Protein AF-A0A7S0EPK4-F1 (afdb_monomer_lite)

pLDDT: mean 72.43, std 20.81, range [26.89, 94.62]

Foldseek 3Di:
DDPDDQPDLLLPPDPRDDPVRVVVLVQVLCCPPQVADPVVRDGDPDNVVSCVPPNDPDVCPVVVVDDPDDDDPDPDQQFDDPVDDPVLVVVLVVQLVVVLVVLCVVLVVVLVVLLVVVLVVQWDDPDQQWTAGPVVRDIGRDSVVSSVCCVVPVVVVSCVSSVVSVSVSSVVSSSSNSSSPGDGPDDPDD

Structure (mmCIF, N/CA/C/O backbone):
data_AF-A0A7S0EPK4-F1
#
_entry.id   AF-A0A7S0EPK4-F1
#
loop_
_atom_site.group_PDB
_atom_site.id
_atom_site.type_symbol
_atom_site.label_atom_id
_atom_site.label_alt_id
_atom_site.label_comp_id
_atom_site.label_asym_id
_atom_site.label_entity_id
_atom_site.label_seq_id
_atom_site.pdbx_PDB_ins_code
_atom_site.Cartn_x
_atom_site.Cartn_y
_atom_site.Cartn_z
_atom_site.occupancy
_atom_site.B_iso_or_equiv
_atom_site.auth_seq_id
_atom_site.auth_comp_id
_atom_site.auth_asym_id
_atom_site.auth_atom_id
_atom_site.pdbx_PDB_model_num
ATOM 1 N N . GLU A 1 1 ? 1.375 -2.444 -43.873 1.00 31.66 1 GLU A N 1
ATOM 2 C CA . GLU A 1 1 ? 1.174 -2.152 -42.437 1.00 31.66 1 GLU A CA 1
ATOM 3 C C . GLU A 1 1 ? 2.039 -3.111 -41.627 1.00 31.66 1 GLU A C 1
ATOM 5 O O . GLU A 1 1 ? 2.006 -4.301 -41.907 1.00 31.66 1 GLU A O 1
ATOM 10 N N . MET A 1 2 ? 2.888 -2.613 -40.722 1.00 26.89 2 MET A N 1
ATOM 11 C CA . MET A 1 2 ? 3.866 -3.428 -39.978 1.00 26.89 2 MET A CA 1
ATOM 12 C C . MET A 1 2 ? 3.375 -3.664 -38.537 1.00 26.89 2 MET A C 1
ATOM 14 O O . MET A 1 2 ? 3.144 -2.680 -37.826 1.00 26.89 2 MET A O 1
ATOM 18 N N . PRO A 1 3 ? 3.227 -4.919 -38.072 1.00 36.97 3 PRO A N 1
ATOM 19 C CA . PRO A 1 3 ? 2.891 -5.216 -36.686 1.00 36.97 3 PRO A CA 1
ATOM 20 C C . PRO A 1 3 ? 4.166 -5.212 -35.825 1.00 36.97 3 PRO A C 1
ATOM 22 O O . PRO A 1 3 ? 5.197 -5.739 -36.234 1.00 36.97 3 PRO A O 1
ATOM 25 N N . GLY A 1 4 ? 4.103 -4.645 -34.615 1.00 40.12 4 GLY A N 1
ATOM 26 C CA . GLY A 1 4 ? 5.131 -4.886 -33.589 1.00 40.12 4 GLY A CA 1
ATOM 27 C C . GLY A 1 4 ? 5.978 -3.698 -33.126 1.00 40.12 4 GLY A C 1
ATOM 28 O O . GLY A 1 4 ? 7.086 -3.903 -32.639 1.00 40.12 4 GLY A O 1
ATOM 29 N N . THR A 1 5 ? 5.482 -2.461 -33.199 1.00 38.09 5 THR A N 1
ATOM 30 C CA . THR A 1 5 ? 6.022 -1.398 -32.333 1.00 38.09 5 THR A CA 1
ATOM 31 C C . THR A 1 5 ? 5.476 -1.600 -30.918 1.00 38.09 5 THR A C 1
ATOM 33 O O . THR A 1 5 ? 4.267 -1.508 -30.703 1.00 38.09 5 THR A O 1
ATOM 36 N N . CYS A 1 6 ? 6.341 -1.893 -29.940 1.00 38.38 6 CYS A N 1
ATOM 37 C CA . CYS A 1 6 ? 5.944 -1.886 -28.531 1.00 38.38 6 CYS A CA 1
ATOM 38 C C . CYS A 1 6 ? 5.640 -0.430 -28.136 1.00 38.38 6 CYS A C 1
ATOM 40 O O . CYS A 1 6 ? 6.531 0.366 -27.851 1.00 38.38 6 CYS A O 1
ATOM 42 N N . LYS A 1 7 ? 4.358 -0.052 -28.224 1.00 35.31 7 LYS A N 1
ATOM 43 C CA . LYS A 1 7 ? 3.829 1.303 -27.965 1.00 35.31 7 LYS A CA 1
ATOM 44 C C . LYS A 1 7 ? 3.710 1.637 -26.470 1.00 35.31 7 LYS A C 1
ATOM 46 O O . LYS A 1 7 ? 3.127 2.665 -26.114 1.00 35.31 7 LYS A O 1
ATOM 51 N N . ALA A 1 8 ? 4.193 0.771 -25.584 1.00 35.81 8 ALA A N 1
ATOM 52 C CA . ALA A 1 8 ? 3.999 0.918 -24.153 1.00 35.81 8 ALA A CA 1
ATOM 53 C C . ALA A 1 8 ? 5.148 1.721 -23.528 1.00 35.81 8 ALA A C 1
ATOM 55 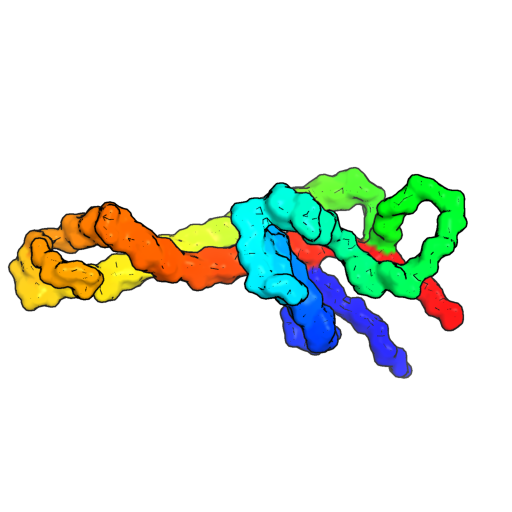O O . ALA A 1 8 ? 6.151 1.172 -23.086 1.00 35.81 8 ALA A O 1
ATOM 56 N N . ALA A 1 9 ? 4.966 3.039 -23.422 1.00 41.75 9 ALA A N 1
ATOM 57 C CA . ALA A 1 9 ? 5.497 3.737 -22.255 1.00 41.75 9 ALA A CA 1
ATOM 58 C C . ALA A 1 9 ? 4.872 3.080 -21.011 1.00 41.75 9 ALA A C 1
ATOM 60 O O . ALA A 1 9 ? 3.673 2.786 -21.027 1.00 41.75 9 ALA A O 1
ATOM 61 N N . LEU A 1 10 ? 5.655 2.854 -19.953 1.00 43.25 10 LEU A N 1
ATOM 62 C CA . LEU A 1 10 ? 5.278 2.118 -18.731 1.00 43.25 10 LEU A CA 1
ATOM 63 C C . LEU A 1 10 ? 3.988 2.613 -18.028 1.00 43.25 10 LEU A C 1
ATOM 65 O O . LEU A 1 10 ? 3.476 1.935 -17.147 1.00 43.25 10 LEU A O 1
ATOM 69 N N . GLY A 1 11 ? 3.407 3.742 -18.449 1.00 42.09 11 GLY A N 1
ATOM 70 C CA . GLY A 1 11 ? 2.074 4.208 -18.044 1.00 42.09 11 GLY A CA 1
ATOM 71 C C . GLY A 1 11 ? 0.877 3.606 -18.808 1.00 42.09 11 GLY A C 1
ATOM 72 O O . GLY A 1 11 ? -0.260 3.885 -18.448 1.00 42.09 11 GLY A O 1
ATOM 73 N N . LYS A 1 12 ? 1.082 2.792 -19.858 1.00 44.81 12 LYS A N 1
ATOM 74 C CA . LYS A 1 12 ? 0.014 2.131 -20.651 1.00 44.81 12 LYS A CA 1
ATOM 75 C C . LYS A 1 12 ? -0.036 0.612 -20.437 1.00 44.81 12 LYS A C 1
ATOM 77 O O . LYS A 1 12 ? -0.369 -0.147 -21.351 1.00 44.81 12 LYS A O 1
ATOM 82 N N . VAL A 1 13 ? 0.313 0.151 -19.239 1.00 49.88 13 VAL A N 1
ATOM 83 C CA . VAL A 1 13 ? 0.261 -1.270 -18.874 1.00 49.88 13 VAL A CA 1
ATOM 84 C C . VAL A 1 13 ? -1.204 -1.658 -18.677 1.00 49.88 13 VAL A C 1
ATOM 86 O O . VAL A 1 13 ? -1.780 -1.466 -17.614 1.00 49.88 13 VAL A O 1
ATOM 89 N N . GLY A 1 14 ? -1.846 -2.162 -19.726 1.00 52.59 14 GLY A N 1
ATOM 90 C CA . GLY A 1 14 ? -3.229 -2.634 -19.618 1.00 52.59 14 GLY A CA 1
ATOM 91 C C . GLY A 1 14 ? -3.723 -3.404 -20.835 1.00 52.59 14 GLY A C 1
ATOM 92 O O . GLY A 1 14 ? -4.327 -4.463 -20.682 1.00 52.59 14 GLY A O 1
ATOM 93 N N . ALA A 1 15 ? -3.391 -2.945 -22.047 1.00 51.06 15 ALA A N 1
ATOM 94 C CA . ALA A 1 15 ? -3.907 -3.555 -23.281 1.00 51.06 15 ALA A CA 1
ATOM 95 C C . ALA A 1 15 ? -2.829 -3.979 -24.297 1.00 51.06 15 ALA A C 1
ATOM 97 O O . ALA A 1 15 ? -3.051 -4.938 -25.025 1.00 51.06 15 ALA A O 1
ATOM 98 N N . GLY A 1 16 ? -1.664 -3.318 -24.332 1.00 53.22 16 GLY A N 1
ATOM 99 C CA . GLY A 1 16 ? -0.613 -3.587 -25.330 1.00 53.22 16 GLY A CA 1
ATOM 100 C C . GLY A 1 16 ? 0.524 -4.511 -24.884 1.00 53.22 16 GLY A C 1
ATOM 101 O O . GLY A 1 16 ? 1.362 -4.848 -25.710 1.00 53.22 16 GLY A O 1
ATOM 102 N N . CYS A 1 17 ? 0.577 -4.887 -23.603 1.00 55.53 17 CYS A N 1
ATOM 103 C CA . CYS A 1 17 ? 1.682 -5.668 -23.040 1.00 55.53 17 CYS A CA 1
ATOM 104 C C . CYS A 1 17 ? 1.374 -7.169 -23.053 1.00 55.53 17 CYS A C 1
ATOM 106 O O . CYS A 1 17 ? 0.275 -7.569 -22.632 1.00 55.53 17 CYS A O 1
ATOM 108 N N . GLY A 1 18 ? 2.351 -7.973 -23.475 1.00 68.75 18 GLY A N 1
ATOM 109 C CA . GLY A 1 18 ? 2.305 -9.435 -23.451 1.00 68.75 18 GLY A CA 1
ATOM 110 C C . GLY A 1 18 ? 2.190 -9.997 -22.028 1.00 68.75 18 GLY A C 1
ATOM 111 O O . GLY A 1 18 ? 2.397 -9.293 -21.039 1.00 68.75 18 GLY A O 1
ATOM 112 N N . HIS A 1 19 ? 1.831 -11.275 -21.898 1.00 69.38 19 HIS A N 1
ATOM 113 C CA . HIS A 1 19 ? 1.667 -11.919 -20.588 1.00 69.38 19 HIS A CA 1
ATOM 114 C C . HIS A 1 19 ? 2.992 -12.001 -19.805 1.00 69.38 19 HIS A C 1
ATOM 116 O O . HIS A 1 19 ? 2.988 -11.803 -18.591 1.00 69.38 19 HIS A O 1
ATOM 122 N N . GLU A 1 20 ? 4.120 -12.196 -20.493 1.00 62.94 20 GLU A N 1
ATOM 123 C CA . GLU A 1 20 ? 5.462 -12.221 -19.891 1.00 62.94 20 GLU A CA 1
ATOM 124 C C . GLU A 1 20 ? 5.875 -10.857 -19.324 1.00 62.94 20 GLU A C 1
ATOM 126 O O . GLU A 1 20 ? 6.324 -10.770 -18.185 1.00 62.94 20 GLU A O 1
ATOM 131 N N . GLU A 1 21 ? 5.642 -9.772 -20.067 1.00 61.69 21 GLU A N 1
ATOM 132 C CA . GLU A 1 21 ? 5.953 -8.403 -19.629 1.00 61.69 21 GLU A CA 1
ATOM 133 C C . GLU A 1 21 ? 5.142 -8.019 -18.382 1.00 61.69 21 GLU A C 1
ATOM 135 O O . GLU A 1 21 ? 5.651 -7.396 -17.449 1.00 61.69 21 GLU A O 1
ATOM 140 N N . ARG A 1 22 ? 3.871 -8.439 -18.325 1.00 65.44 22 ARG A N 1
ATOM 141 C CA . ARG A 1 22 ? 3.019 -8.245 -17.141 1.00 65.44 22 ARG A CA 1
ATOM 142 C C . ARG A 1 22 ? 3.556 -9.016 -15.938 1.00 65.44 22 ARG A C 1
ATOM 144 O O . ARG A 1 22 ? 3.577 -8.472 -14.836 1.00 65.44 22 ARG A O 1
ATOM 151 N N . LEU A 1 23 ? 3.998 -10.258 -16.141 1.00 74.81 23 LEU A N 1
ATOM 152 C CA . LEU A 1 23 ? 4.596 -11.066 -15.082 1.00 74.81 23 LEU A CA 1
ATOM 153 C C . LEU A 1 23 ? 5.897 -10.434 -14.571 1.00 74.81 23 LEU A C 1
ATOM 155 O O . LEU A 1 23 ? 6.056 -10.283 -13.364 1.00 74.81 23 LEU A O 1
ATOM 159 N N . GLN A 1 24 ? 6.787 -9.997 -15.462 1.00 67.31 24 GLN A N 1
ATOM 160 C CA . GLN A 1 24 ? 8.031 -9.315 -15.091 1.00 67.31 24 GLN A CA 1
ATOM 161 C C . GLN A 1 24 ? 7.762 -8.053 -14.264 1.00 67.31 24 GLN A C 1
ATOM 163 O O . GLN A 1 24 ? 8.411 -7.841 -13.242 1.00 67.31 24 GLN A O 1
ATOM 168 N N . LEU A 1 25 ? 6.774 -7.239 -14.650 1.00 70.50 25 LEU A N 1
ATOM 169 C CA . LEU A 1 25 ? 6.382 -6.052 -13.884 1.00 70.50 25 LEU A CA 1
ATOM 170 C C . LEU A 1 25 ? 5.893 -6.403 -12.477 1.00 70.50 25 LEU A C 1
ATOM 172 O O . LEU A 1 25 ? 6.278 -5.738 -11.515 1.00 70.50 25 LEU A O 1
ATOM 176 N N . LEU A 1 26 ? 5.090 -7.461 -12.342 1.00 75.19 26 LEU A N 1
ATOM 177 C CA . LEU A 1 26 ? 4.630 -7.945 -11.041 1.00 75.19 26 LEU A CA 1
ATOM 178 C C . LEU A 1 26 ? 5.793 -8.459 -10.185 1.00 75.19 26 LEU A C 1
ATOM 180 O O . LEU A 1 26 ? 5.887 -8.107 -9.011 1.00 75.19 26 LEU A O 1
ATOM 184 N N . VAL A 1 27 ? 6.709 -9.235 -10.768 1.00 78.12 27 VAL A N 1
ATOM 185 C CA . VAL A 1 27 ? 7.905 -9.738 -10.075 1.00 78.12 27 VAL A CA 1
ATOM 186 C C . VAL A 1 27 ? 8.804 -8.581 -9.632 1.00 78.12 27 VAL A C 1
ATOM 188 O O . VAL A 1 27 ? 9.259 -8.551 -8.488 1.00 78.12 27 VAL A O 1
ATOM 191 N N . HIS A 1 28 ? 9.008 -7.576 -10.485 1.00 74.50 28 HIS A N 1
ATOM 192 C CA . HIS A 1 28 ? 9.770 -6.379 -10.134 1.00 74.50 28 HIS A CA 1
ATOM 193 C C . HIS A 1 28 ? 9.102 -5.551 -9.036 1.00 74.50 28 HIS A C 1
ATOM 195 O O . HIS A 1 28 ? 9.799 -5.059 -8.145 1.00 74.50 28 HIS A O 1
ATOM 201 N N . TYR A 1 29 ? 7.776 -5.411 -9.070 1.00 78.62 29 TYR A N 1
ATOM 202 C CA . TYR A 1 29 ? 7.015 -4.744 -8.017 1.00 78.62 29 TYR A CA 1
ATOM 203 C C . TYR A 1 29 ? 7.181 -5.466 -6.674 1.00 78.62 29 TYR A C 1
ATOM 205 O O . TYR A 1 29 ? 7.566 -4.840 -5.685 1.00 78.62 29 TYR A O 1
ATOM 213 N N . LEU A 1 30 ? 6.984 -6.788 -6.652 1.00 82.06 30 LEU A N 1
ATOM 214 C CA . LEU A 1 30 ? 7.164 -7.622 -5.460 1.00 82.06 30 LEU A CA 1
ATOM 215 C C . LEU A 1 30 ? 8.584 -7.500 -4.889 1.00 82.06 30 LEU A C 1
ATOM 217 O O . LEU A 1 30 ? 8.761 -7.303 -3.687 1.00 82.06 30 LEU A O 1
ATOM 221 N N . ARG A 1 31 ? 9.600 -7.515 -5.752 1.00 81.44 31 ARG A N 1
ATOM 222 C CA . ARG A 1 31 ? 10.998 -7.388 -5.338 1.00 81.44 31 ARG A CA 1
ATOM 223 C C . ARG A 1 31 ? 11.356 -5.991 -4.819 1.00 81.44 31 ARG A C 1
ATOM 225 O O . ARG A 1 31 ? 12.082 -5.873 -3.836 1.00 81.44 31 ARG A O 1
ATOM 232 N N . ARG A 1 32 ? 10.886 -4.912 -5.458 1.00 75.94 32 ARG A N 1
ATOM 233 C CA . ARG A 1 32 ? 11.235 -3.533 -5.050 1.00 75.94 32 ARG A CA 1
ATOM 234 C C . ARG A 1 32 ? 10.442 -3.035 -3.849 1.00 75.94 32 ARG A C 1
ATOM 236 O O . ARG A 1 32 ? 11.003 -2.320 -3.029 1.00 75.94 32 ARG A O 1
ATOM 243 N N . VAL A 1 33 ? 9.157 -3.368 -3.773 1.00 80.38 33 VAL A N 1
ATOM 244 C CA . VAL A 1 33 ? 8.253 -2.830 -2.746 1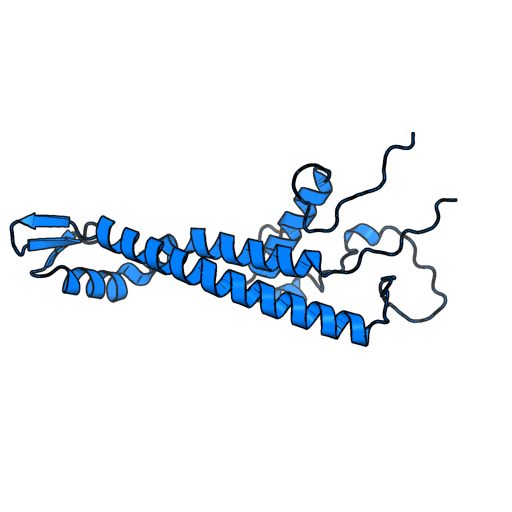.00 80.38 33 VAL A CA 1
ATOM 245 C C . VAL A 1 33 ? 8.190 -3.743 -1.529 1.00 80.38 33 VAL A C 1
ATOM 247 O O . VAL A 1 33 ? 8.206 -3.253 -0.405 1.00 80.38 33 VAL A O 1
ATOM 250 N N . TYR A 1 34 ? 8.152 -5.060 -1.740 1.00 82.31 34 TYR A N 1
ATOM 251 C CA . TYR A 1 34 ? 7.973 -6.034 -0.660 1.00 82.31 34 TYR A CA 1
ATOM 252 C C . TYR A 1 34 ? 9.248 -6.786 -0.283 1.00 82.31 34 TYR A C 1
ATOM 254 O O . TYR A 1 34 ? 9.207 -7.598 0.631 1.00 82.31 34 TYR A O 1
ATOM 262 N N . CYS A 1 35 ? 10.372 -6.532 -0.956 1.00 84.50 35 CYS A N 1
ATOM 263 C CA . CYS A 1 35 ? 11.595 -7.321 -0.794 1.00 84.50 35 CYS A CA 1
ATOM 264 C C . CYS A 1 35 ? 11.353 -8.836 -0.985 1.00 84.50 35 CYS A C 1
ATOM 266 O O . CYS A 1 35 ? 11.910 -9.671 -0.275 1.00 84.50 35 CYS A O 1
ATOM 268 N N . PHE A 1 36 ? 10.454 -9.198 -1.905 1.00 83.00 36 PHE A N 1
ATOM 269 C CA . PHE A 1 36 ? 10.083 -10.586 -2.166 1.00 83.00 36 PHE A CA 1
ATOM 270 C C . PHE A 1 36 ? 10.896 -11.170 -3.323 1.00 83.00 36 PHE A C 1
ATOM 272 O O . PHE A 1 36 ? 10.934 -10.605 -4.420 1.00 83.00 36 PHE A O 1
ATOM 279 N N . ASP A 1 37 ? 11.495 -12.334 -3.097 1.00 81.62 37 ASP A N 1
ATOM 280 C CA . ASP A 1 37 ? 12.209 -13.094 -4.111 1.00 81.62 37 ASP A CA 1
ATOM 281 C C . ASP A 1 37 ? 11.294 -14.152 -4.739 1.00 81.62 37 ASP A C 1
ATOM 283 O O . ASP A 1 37 ? 11.004 -15.194 -4.150 1.00 81.62 37 ASP A O 1
ATOM 287 N N . TYR A 1 38 ? 10.816 -13.862 -5.951 1.00 80.12 38 TYR A N 1
ATOM 288 C CA . TYR A 1 38 ? 9.831 -14.692 -6.644 1.00 80.12 38 TYR A CA 1
ATOM 289 C C . TYR A 1 38 ? 10.307 -16.127 -6.941 1.00 80.12 38 TYR A C 1
ATOM 291 O O . TYR A 1 38 ? 9.533 -17.045 -6.675 1.00 80.12 38 TYR A O 1
ATOM 299 N N . PRO A 1 39 ? 11.547 -16.369 -7.421 1.00 76.56 39 PRO A N 1
ATOM 300 C CA . PRO A 1 39 ? 12.025 -17.726 -7.685 1.00 76.56 39 PRO A CA 1
ATOM 301 C C . PRO A 1 39 ? 12.140 -18.591 -6.426 1.00 76.56 39 PRO A C 1
ATOM 303 O O . PRO A 1 39 ? 11.803 -19.771 -6.472 1.00 76.56 39 PRO A O 1
ATOM 306 N N . SER A 1 40 ? 12.601 -18.029 -5.303 1.00 77.44 40 SER A N 1
ATOM 307 C CA . SER A 1 40 ? 12.720 -18.786 -4.047 1.00 77.44 40 SER A CA 1
ATOM 308 C C . SER A 1 40 ? 11.439 -18.803 -3.209 1.00 77.44 40 SER A C 1
ATOM 310 O O . SER A 1 40 ? 11.338 -19.592 -2.269 1.00 77.44 40 SER A O 1
ATOM 312 N N . GLY A 1 41 ? 10.465 -17.942 -3.525 1.00 83.12 41 GLY A N 1
ATOM 313 C CA . GLY A 1 41 ? 9.215 -17.799 -2.782 1.00 83.12 41 GLY A CA 1
ATOM 314 C C . GLY A 1 41 ? 9.389 -17.183 -1.390 1.00 83.12 41 GLY A C 1
ATOM 315 O O . GLY A 1 41 ? 8.559 -17.421 -0.511 1.00 83.12 41 GLY A O 1
ATOM 316 N N . ARG A 1 42 ? 10.473 -16.431 -1.153 1.00 82.06 42 ARG A N 1
ATOM 317 C CA . ARG A 1 42 ? 10.830 -15.897 0.172 1.00 82.06 42 ARG A CA 1
ATOM 318 C C . ARG A 1 42 ? 10.621 -14.391 0.258 1.00 82.06 42 ARG A C 1
ATOM 320 O O . ARG A 1 42 ? 10.994 -13.645 -0.641 1.00 82.06 42 ARG A O 1
ATOM 327 N N . LEU A 1 43 ? 10.074 -13.940 1.385 1.00 86.88 43 LEU A N 1
ATOM 328 C CA . LEU A 1 43 ? 10.057 -12.528 1.758 1.00 86.88 43 LEU A CA 1
ATOM 329 C C . LEU A 1 43 ? 11.331 -12.222 2.548 1.00 86.88 43 LEU A C 1
ATOM 331 O O . LEU A 1 43 ? 11.561 -12.829 3.593 1.00 86.88 43 LEU A O 1
ATOM 335 N N . LEU A 1 44 ? 12.148 -11.303 2.048 1.00 85.44 44 LEU A N 1
ATOM 336 C CA . LEU A 1 44 ? 13.376 -10.884 2.709 1.00 85.44 44 LEU A CA 1
ATOM 337 C C . LEU A 1 44 ? 13.085 -9.659 3.584 1.00 85.44 44 LEU A C 1
ATOM 339 O O . LEU A 1 44 ? 12.264 -8.815 3.218 1.00 85.44 44 LEU A O 1
ATOM 343 N N . PRO A 1 45 ? 13.720 -9.543 4.759 1.00 83.75 45 PRO A N 1
ATOM 344 C CA . PRO A 1 45 ? 13.341 -8.538 5.749 1.00 83.75 45 PRO A CA 1
ATOM 345 C C . PRO A 1 45 ? 13.793 -7.124 5.372 1.00 83.75 45 PRO A C 1
ATOM 347 O O . PRO A 1 45 ? 13.248 -6.150 5.888 1.00 83.75 45 PRO A O 1
ATOM 350 N N . SER A 1 46 ? 14.783 -6.982 4.487 1.00 81.75 46 SER A N 1
ATOM 351 C CA . SER A 1 46 ? 15.253 -5.677 4.028 1.00 81.75 46 SER A CA 1
ATOM 352 C C . SER A 1 46 ? 15.777 -5.715 2.596 1.00 81.75 46 SER A C 1
ATOM 354 O O . SER A 1 46 ? 16.189 -6.757 2.082 1.00 81.75 46 SER A O 1
ATOM 356 N N . GLN A 1 47 ? 15.830 -4.537 1.972 1.00 77.56 47 GLN A N 1
ATOM 357 C CA . GLN A 1 47 ? 16.413 -4.378 0.642 1.00 77.56 47 GLN A CA 1
ATOM 358 C C . GLN A 1 47 ? 17.920 -4.686 0.631 1.00 77.56 47 GLN A C 1
ATOM 360 O O . GLN A 1 47 ? 18.424 -5.186 -0.371 1.00 77.56 47 GLN A O 1
ATOM 365 N N . GLY A 1 48 ? 18.626 -4.435 1.740 1.00 76.06 48 GLY A N 1
ATOM 366 C CA . GLY A 1 48 ? 20.047 -4.763 1.886 1.00 76.06 48 GLY A CA 1
ATOM 367 C C . GLY A 1 48 ? 20.301 -6.270 1.910 1.00 76.06 48 GLY A C 1
ATOM 368 O O . GLY A 1 48 ? 21.177 -6.755 1.201 1.00 76.06 48 GLY A O 1
ATOM 369 N N . GLU A 1 49 ? 19.486 -7.028 2.649 1.00 78.31 49 GLU A N 1
ATOM 370 C CA . GLU A 1 49 ? 19.567 -8.494 2.646 1.00 78.31 49 GLU A CA 1
ATOM 371 C C . GLU A 1 49 ? 19.183 -9.065 1.281 1.00 78.31 49 GLU A C 1
ATOM 373 O O . GLU A 1 49 ? 19.870 -9.931 0.755 1.00 78.31 49 GLU A O 1
ATOM 378 N N . GLN A 1 50 ? 18.161 -8.503 0.635 1.00 79.19 50 GLN A N 1
ATOM 379 C CA . GLN A 1 50 ? 17.812 -8.868 -0.735 1.00 79.19 50 GLN A CA 1
ATOM 380 C C . GLN A 1 50 ? 18.941 -8.626 -1.738 1.00 79.19 50 GLN A C 1
ATOM 382 O O . GLN A 1 50 ? 19.143 -9.438 -2.644 1.00 79.19 50 GLN A O 1
ATOM 387 N N . LEU A 1 51 ? 19.658 -7.514 -1.601 1.00 75.19 51 LEU A N 1
ATOM 388 C CA . LEU A 1 51 ? 20.817 -7.216 -2.429 1.00 75.19 51 LEU A CA 1
ATOM 389 C C . LEU A 1 51 ? 21.949 -8.218 -2.173 1.00 75.19 51 LEU A C 1
ATOM 391 O O . LEU A 1 51 ? 22.567 -8.698 -3.116 1.00 75.19 51 LEU A O 1
ATOM 395 N N . PHE A 1 52 ? 22.183 -8.570 -0.911 1.00 75.56 52 PHE A N 1
ATOM 396 C CA . PHE A 1 52 ? 23.220 -9.519 -0.522 1.00 75.56 52 PHE A CA 1
ATOM 397 C C . PHE A 1 52 ? 22.913 -10.955 -0.980 1.00 75.56 52 PHE A C 1
ATOM 399 O O . PHE A 1 52 ? 23.789 -11.636 -1.503 1.00 75.56 52 PHE A O 1
ATOM 406 N N . THR A 1 53 ? 21.670 -11.416 -0.818 1.00 75.50 53 THR A N 1
ATOM 407 C CA . THR A 1 53 ? 21.255 -12.788 -1.153 1.00 75.50 53 THR A CA 1
ATOM 408 C C . THR A 1 53 ? 21.029 -12.986 -2.648 1.00 75.50 53 THR A C 1
ATOM 410 O O . THR A 1 53 ? 21.383 -14.029 -3.191 1.00 75.50 53 THR A O 1
ATOM 413 N N . CYS A 1 54 ? 20.414 -12.009 -3.316 1.00 69.25 54 CYS A N 1
ATOM 414 C CA . CYS A 1 54 ? 19.935 -12.161 -4.691 1.00 69.25 54 CYS A CA 1
ATOM 415 C C . CYS A 1 54 ? 20.652 -11.240 -5.697 1.00 69.25 54 CYS A C 1
ATOM 417 O O . CYS A 1 54 ? 20.317 -11.278 -6.878 1.00 69.25 54 CYS A O 1
ATOM 419 N N . GLY A 1 55 ? 21.582 -10.385 -5.257 1.00 68.38 55 GLY A N 1
ATOM 420 C CA . GLY A 1 55 ? 22.267 -9.408 -6.109 1.00 68.38 55 GLY A CA 1
ATOM 421 C C . GLY A 1 55 ? 21.405 -8.203 -6.503 1.00 68.38 55 GLY A C 1
ATOM 422 O O . GLY A 1 55 ? 20.217 -8.100 -6.164 1.00 68.38 55 GLY A O 1
ATOM 423 N N . GLU A 1 56 ? 22.000 -7.247 -7.224 1.00 57.41 56 GLU A N 1
ATOM 424 C CA . GLU A 1 56 ? 21.234 -6.132 -7.786 1.00 57.41 56 GLU A CA 1
ATOM 425 C C . GLU A 1 56 ? 20.192 -6.647 -8.780 1.00 57.41 56 GLU A C 1
ATOM 427 O O . GLU A 1 56 ? 20.417 -7.611 -9.514 1.00 57.41 56 GLU A O 1
ATOM 432 N N . VAL A 1 57 ? 19.042 -5.965 -8.840 1.00 55.62 57 VAL A N 1
ATOM 433 C CA . VAL A 1 57 ? 18.133 -6.114 -9.979 1.00 55.62 57 VAL A CA 1
ATOM 434 C C . VAL A 1 57 ? 18.835 -5.527 -11.185 1.00 55.62 57 VAL A C 1
ATOM 436 O O . VAL A 1 57 ? 18.681 -4.350 -11.502 1.00 55.62 57 VAL A O 1
ATOM 439 N N . GLN A 1 58 ? 19.581 -6.362 -11.880 1.00 46.31 58 GLN A N 1
ATOM 440 C CA . GLN A 1 58 ? 19.885 -6.095 -13.260 1.00 46.31 58 GLN A CA 1
ATOM 441 C C . GLN A 1 58 ? 18.544 -6.085 -14.017 1.00 46.31 58 GLN A C 1
ATOM 443 O O . GLN A 1 58 ? 17.825 -7.089 -13.970 1.00 46.31 58 GLN A O 1
ATOM 448 N N . PRO A 1 59 ? 18.192 -5.015 -14.765 1.00 40.50 59 PRO A N 1
ATOM 449 C CA . PRO A 1 59 ? 17.103 -5.038 -15.761 1.00 40.50 59 PRO A CA 1
ATOM 450 C C . PRO A 1 59 ? 17.292 -6.137 -16.836 1.00 40.50 59 PRO A C 1
ATOM 452 O O . PRO A 1 59 ? 16.503 -6.273 -17.762 1.00 40.50 59 PRO A O 1
ATOM 455 N N . SER A 1 60 ? 18.376 -6.897 -16.696 1.00 38.19 60 SER A N 1
ATOM 456 C CA . SER A 1 60 ? 19.019 -7.849 -17.571 1.00 38.19 60 SER A CA 1
ATOM 457 C C . SER A 1 60 ? 19.250 -9.225 -16.930 1.00 38.19 60 SER A C 1
ATOM 459 O O . SER A 1 60 ? 19.996 -10.011 -17.499 1.00 38.19 60 SER A O 1
ATOM 461 N N . ALA A 1 61 ? 18.606 -9.612 -15.821 1.00 35.50 61 ALA A N 1
ATOM 462 C CA . ALA A 1 61 ? 18.718 -11.009 -15.352 1.00 35.50 61 ALA A CA 1
ATOM 463 C C . ALA A 1 61 ? 18.062 -12.046 -16.309 1.00 35.50 61 ALA A C 1
ATOM 465 O O . ALA A 1 61 ? 18.167 -13.247 -16.084 1.00 35.50 61 ALA A O 1
ATOM 466 N N . GLN A 1 62 ? 17.438 -11.586 -17.406 1.00 36.59 62 GLN A N 1
ATOM 467 C CA . GLN A 1 62 ? 17.119 -12.377 -18.610 1.00 36.59 62 GLN A CA 1
ATOM 468 C C . GLN A 1 62 ? 17.976 -12.021 -19.850 1.00 36.59 62 GLN A C 1
ATOM 470 O O . GLN A 1 62 ? 17.849 -12.656 -20.890 1.00 36.59 62 GLN A O 1
ATOM 475 N N . LEU A 1 63 ? 18.871 -11.034 -19.765 1.00 36.97 63 LEU A N 1
ATOM 476 C CA . LEU A 1 63 ? 19.844 -10.670 -20.810 1.00 36.97 63 LEU A CA 1
ATOM 477 C C . LEU A 1 63 ? 21.221 -11.320 -20.594 1.00 36.97 63 LEU A C 1
ATOM 479 O O . LEU A 1 63 ? 22.101 -11.149 -21.432 1.00 36.97 63 LEU A O 1
ATOM 483 N N . SER A 1 64 ? 21.398 -12.142 -19.556 1.00 32.41 64 SER A N 1
ATOM 484 C CA . SER A 1 64 ? 22.557 -13.037 -19.401 1.00 32.41 64 SER A CA 1
ATOM 485 C C . SER A 1 64 ? 22.660 -14.125 -20.489 1.00 32.41 64 SER A C 1
ATOM 487 O O . SER A 1 64 ? 23.558 -14.958 -20.432 1.00 32.41 64 SER A O 1
ATOM 489 N N . PHE A 1 65 ? 21.800 -14.089 -21.514 1.00 29.77 65 PHE A N 1
ATOM 490 C CA . PHE A 1 65 ? 21.931 -14.877 -22.743 1.00 29.77 65 PHE A CA 1
ATOM 491 C C . PHE A 1 65 ? 22.443 -14.091 -23.963 1.00 29.77 65 PHE A C 1
ATOM 493 O O . PHE A 1 65 ? 22.605 -14.697 -25.018 1.00 29.77 65 PHE A O 1
ATOM 500 N N . PHE A 1 66 ? 22.727 -12.785 -23.867 1.00 29.89 66 PHE A N 1
ATOM 501 C CA . PHE A 1 66 ? 23.256 -12.019 -25.003 1.00 29.89 66 PHE A CA 1
ATOM 502 C C . PHE A 1 66 ? 24.599 -11.354 -24.702 1.00 29.89 66 PHE A C 1
ATOM 504 O O . PHE A 1 66 ? 24.691 -10.180 -24.360 1.00 29.89 66 PHE A O 1
ATOM 511 N N . ASP A 1 67 ? 25.612 -12.186 -24.914 1.00 31.84 67 ASP A N 1
ATOM 512 C CA . ASP A 1 67 ? 26.890 -11.894 -25.557 1.00 31.84 67 ASP A CA 1
ATOM 513 C C . ASP A 1 67 ? 27.746 -10.774 -24.951 1.00 31.84 67 ASP A C 1
ATOM 515 O O . ASP A 1 67 ? 27.639 -9.583 -25.257 1.00 31.84 67 ASP A O 1
ATOM 519 N N . SER A 1 68 ? 28.681 -11.237 -24.128 1.00 34.00 68 SER A N 1
ATOM 520 C CA . SER A 1 68 ? 29.941 -10.592 -23.800 1.00 34.00 68 SER A CA 1
ATOM 521 C C . SER A 1 68 ? 30.731 -10.273 -25.072 1.00 34.00 68 SER A C 1
ATOM 523 O O . SER A 1 68 ? 31.583 -11.057 -25.483 1.00 34.00 68 SER A O 1
ATOM 525 N N . ARG A 1 69 ? 30.513 -9.101 -25.677 1.00 35.12 69 ARG A N 1
ATOM 526 C CA . ARG A 1 69 ? 31.539 -8.468 -26.517 1.00 35.12 69 ARG A CA 1
ATOM 527 C C . ARG A 1 69 ? 31.722 -7.002 -26.157 1.00 35.12 69 ARG A C 1
ATOM 529 O O . ARG A 1 69 ? 30.939 -6.121 -26.500 1.00 35.12 69 ARG A O 1
ATOM 536 N N . GLU A 1 70 ? 32.790 -6.843 -25.391 1.00 46.91 70 GLU A N 1
ATOM 537 C CA . GLU A 1 70 ? 33.501 -5.653 -24.968 1.00 46.91 70 GLU A CA 1
ATOM 538 C C . GLU A 1 70 ? 33.855 -4.740 -26.151 1.00 46.91 70 GLU A C 1
ATOM 540 O O . GLU A 1 70 ? 34.263 -5.217 -27.209 1.00 46.91 70 GLU A O 1
ATOM 545 N N . ALA A 1 71 ? 33.768 -3.425 -25.938 1.00 33.34 71 ALA A N 1
ATOM 546 C CA . ALA A 1 71 ? 34.607 -2.473 -26.669 1.00 33.34 71 ALA A CA 1
ATOM 547 C C . ALA A 1 71 ? 34.929 -1.216 -25.842 1.00 33.34 71 ALA A C 1
ATOM 549 O O . ALA A 1 71 ? 36.082 -0.818 -25.827 1.00 33.34 71 ALA A O 1
ATOM 550 N N . ASP A 1 72 ? 33.992 -0.648 -25.066 1.00 32.56 72 ASP A N 1
ATOM 551 C CA . ASP A 1 72 ? 34.195 0.731 -24.565 1.00 32.56 72 ASP A CA 1
ATOM 552 C C . ASP A 1 72 ? 34.035 0.949 -23.051 1.00 32.56 72 ASP A C 1
ATOM 554 O O . ASP A 1 72 ? 33.722 2.057 -22.620 1.00 32.56 72 ASP A O 1
ATOM 558 N N . GLY A 1 73 ? 34.239 -0.073 -22.210 1.00 31.80 73 GLY A N 1
ATOM 559 C CA . GLY A 1 73 ? 34.453 0.107 -20.757 1.00 31.80 73 GLY A CA 1
ATOM 560 C C . GLY A 1 73 ? 33.341 0.808 -19.950 1.00 31.80 73 GLY A C 1
ATOM 561 O O . GLY A 1 73 ? 33.485 1.002 -18.747 1.00 31.80 73 GLY A O 1
ATOM 562 N N . CYS A 1 74 ? 32.218 1.166 -20.569 1.00 31.44 74 CYS A N 1
ATOM 563 C CA . CYS A 1 74 ? 31.078 1.801 -19.931 1.00 31.44 74 CYS A CA 1
ATOM 564 C C . CYS A 1 74 ? 29.913 0.814 -19.903 1.00 31.44 74 CYS A C 1
ATOM 566 O O . CYS A 1 74 ? 29.199 0.648 -20.889 1.00 31.44 74 CYS A O 1
ATOM 568 N N . PHE A 1 75 ? 29.663 0.220 -18.735 1.00 34.78 75 PHE A N 1
ATOM 569 C CA . PHE A 1 75 ? 28.439 -0.523 -18.392 1.00 34.78 75 PHE A CA 1
ATOM 570 C C . PHE A 1 75 ? 27.192 0.393 -18.316 1.00 34.78 75 PHE A C 1
ATOM 572 O O . PHE A 1 75 ? 26.268 0.170 -17.535 1.00 34.78 75 PHE A O 1
ATOM 579 N N . ALA A 1 76 ? 27.157 1.471 -19.100 1.00 36.38 76 ALA A N 1
ATOM 580 C CA . ALA A 1 76 ? 26.021 2.368 -19.153 1.00 36.38 76 ALA A CA 1
ATOM 581 C C . ALA A 1 76 ? 24.942 1.723 -20.026 1.00 36.38 76 ALA A C 1
ATOM 583 O O . ALA A 1 76 ? 25.115 1.553 -21.234 1.00 36.38 76 ALA A O 1
ATOM 584 N N . LEU A 1 77 ? 23.816 1.358 -19.406 1.00 39.06 77 LEU A N 1
ATOM 585 C CA . LEU A 1 77 ? 22.602 0.967 -20.120 1.00 39.06 77 LEU A CA 1
ATOM 586 C C . LEU A 1 77 ? 22.339 1.973 -21.260 1.00 39.06 77 LEU A C 1
ATOM 588 O O . LEU A 1 77 ? 22.389 3.184 -21.017 1.00 39.06 77 LEU A O 1
ATOM 592 N N . PRO A 1 78 ? 22.068 1.514 -22.497 1.00 47.38 78 PRO A N 1
ATOM 593 C CA . PRO A 1 78 ? 21.953 2.382 -23.657 1.00 47.38 78 PRO A CA 1
ATOM 594 C C . PRO A 1 78 ? 20.581 3.059 -23.633 1.00 47.38 78 PRO A C 1
ATOM 596 O O . PRO A 1 78 ? 19.674 2.700 -24.379 1.00 47.38 78 PRO A O 1
ATOM 599 N N . PHE A 1 79 ? 20.407 4.026 -22.742 1.00 47.88 79 PHE A N 1
ATOM 600 C CA . PHE A 1 79 ? 19.251 4.905 -22.720 1.00 47.88 79 PHE A CA 1
ATOM 601 C C . PHE A 1 79 ? 19.508 6.103 -23.636 1.00 47.88 79 PHE A C 1
ATOM 603 O O . PHE A 1 79 ? 20.642 6.565 -23.810 1.00 47.88 79 PHE A O 1
ATOM 610 N N . HIS A 1 80 ? 18.456 6.579 -24.296 1.00 52.81 80 HIS A N 1
ATOM 611 C CA . HIS A 1 80 ? 18.495 7.841 -25.022 1.00 52.81 80 HIS A CA 1
ATOM 612 C C . HIS A 1 80 ? 17.897 8.927 -24.128 1.00 52.81 80 HIS A C 1
ATOM 614 O O . HIS A 1 80 ? 16.733 8.838 -23.742 1.00 52.81 80 HIS A O 1
ATOM 620 N N . PHE A 1 81 ? 18.707 9.930 -23.793 1.00 57.69 81 PHE A N 1
ATOM 621 C CA . PHE A 1 81 ? 18.291 11.092 -23.016 1.00 57.69 81 PHE A CA 1
ATOM 622 C C . PHE A 1 81 ? 18.134 12.281 -23.974 1.00 57.69 81 PHE A C 1
ATOM 624 O O . PHE A 1 81 ? 19.155 12.752 -24.477 1.00 57.69 81 PHE A O 1
ATOM 631 N N . PRO A 1 82 ? 16.905 12.764 -24.241 1.00 59.34 82 PRO A N 1
ATOM 632 C CA . PRO A 1 82 ? 16.655 13.811 -25.239 1.00 59.34 82 PRO A CA 1
ATOM 633 C C . PRO A 1 82 ? 17.447 15.104 -24.992 1.00 59.34 82 PRO A C 1
ATOM 635 O O . PRO A 1 82 ? 17.905 15.727 -25.942 1.00 59.34 82 PRO A O 1
ATOM 638 N N . SER A 1 83 ? 17.639 15.460 -23.719 1.00 63.75 83 SER A N 1
ATOM 639 C CA . SER A 1 83 ? 18.298 16.698 -23.266 1.00 63.75 83 SER A CA 1
ATOM 640 C C . SER A 1 83 ? 19.622 16.430 -22.530 1.00 63.75 83 SER A C 1
ATOM 642 O O . SER A 1 83 ? 20.134 17.270 -21.805 1.00 63.75 83 SER A O 1
ATOM 644 N N . GLY A 1 84 ? 20.180 15.220 -22.654 1.00 62.44 84 GLY A N 1
ATOM 645 C CA . GLY A 1 84 ? 21.307 14.777 -21.826 1.00 62.44 84 GLY A CA 1
ATOM 646 C C . GLY A 1 84 ? 20.888 14.263 -20.433 1.00 62.44 84 GLY A C 1
ATOM 647 O O . GLY A 1 84 ? 19.758 14.470 -19.984 1.00 62.44 84 GLY A O 1
ATOM 648 N N . PRO A 1 85 ? 21.771 13.513 -19.749 1.00 62.59 85 PRO A N 1
ATOM 649 C CA . PRO A 1 85 ? 21.412 12.722 -18.568 1.00 62.59 85 PRO A CA 1
ATOM 650 C C . PRO A 1 85 ? 21.078 13.568 -17.332 1.00 62.59 85 PRO A C 1
ATOM 652 O O . PRO A 1 85 ? 20.180 13.212 -16.574 1.00 62.59 85 PRO A O 1
ATOM 655 N N . THR A 1 86 ? 21.775 14.686 -17.126 1.00 63.81 86 THR A N 1
ATOM 656 C CA . THR A 1 86 ? 21.606 15.564 -15.957 1.00 63.81 86 THR A CA 1
ATOM 657 C C . THR A 1 86 ? 20.298 16.347 -16.011 1.00 63.81 86 THR A C 1
ATOM 659 O O . THR A 1 86 ? 19.548 16.355 -15.036 1.00 63.81 86 THR A O 1
ATOM 662 N N . GLU A 1 87 ? 19.988 16.954 -17.156 1.00 66.81 87 GLU A N 1
ATOM 663 C CA . GLU A 1 87 ? 18.743 17.702 -17.364 1.00 66.81 87 GLU A CA 1
ATOM 664 C C . GLU A 1 87 ? 17.528 16.774 -17.327 1.00 66.81 87 GLU A C 1
ATOM 666 O O . GLU A 1 87 ? 16.549 17.058 -16.635 1.00 66.81 87 GLU A O 1
ATOM 671 N N . PHE A 1 88 ? 17.617 15.607 -17.977 1.00 67.69 88 PHE A N 1
ATOM 672 C CA . PHE A 1 88 ? 16.563 14.598 -17.909 1.00 67.69 88 PHE A CA 1
ATOM 673 C C . PHE A 1 88 ? 16.322 14.118 -16.473 1.00 67.69 88 PHE A C 1
ATOM 675 O O . PHE A 1 88 ? 15.170 14.004 -16.057 1.00 67.69 88 PHE A O 1
ATOM 682 N N . ALA A 1 89 ? 17.382 13.862 -15.698 1.00 66.56 89 ALA A N 1
ATOM 683 C CA . ALA A 1 89 ? 17.252 13.451 -14.303 1.00 66.56 89 ALA A CA 1
ATOM 684 C C . ALA A 1 89 ? 16.583 14.538 -13.447 1.00 66.56 89 ALA A C 1
ATOM 686 O O . ALA A 1 89 ? 15.687 14.225 -12.663 1.00 66.56 89 ALA A O 1
ATOM 687 N N . ALA A 1 90 ? 16.962 15.808 -13.625 1.00 66.44 90 ALA A N 1
ATOM 688 C CA . ALA A 1 90 ? 16.354 16.929 -12.913 1.00 66.44 90 ALA A CA 1
ATOM 689 C C . ALA A 1 90 ? 14.865 17.097 -13.268 1.00 66.44 90 ALA A C 1
ATOM 691 O O . ALA A 1 90 ? 14.018 17.213 -12.379 1.00 66.44 90 ALA A O 1
ATOM 692 N N . GLU A 1 91 ? 14.515 17.042 -14.555 1.00 73.50 91 GLU A N 1
ATOM 693 C CA . GLU A 1 91 ? 13.121 17.114 -14.996 1.00 73.50 91 GLU A CA 1
ATOM 694 C C . GLU A 1 91 ? 12.284 15.926 -14.516 1.00 73.50 91 GLU A C 1
ATOM 696 O O . GLU A 1 91 ? 11.156 16.110 -14.051 1.00 73.50 91 GLU A O 1
ATOM 701 N N . ALA A 1 92 ? 12.816 14.708 -14.639 1.00 73.94 92 ALA A N 1
ATOM 702 C CA . ALA A 1 92 ? 12.154 13.491 -14.189 1.00 73.94 92 ALA A CA 1
ATOM 703 C C . ALA A 1 92 ? 11.928 13.531 -12.676 1.00 73.94 92 ALA A C 1
ATOM 705 O O . ALA A 1 92 ? 10.835 13.209 -12.216 1.00 73.94 92 ALA A O 1
ATOM 706 N N . PHE A 1 93 ? 12.909 14.006 -11.905 1.00 72.50 93 PHE A N 1
ATOM 707 C CA . PHE A 1 93 ? 12.783 14.178 -10.462 1.00 72.50 93 PHE A CA 1
ATOM 708 C C . PHE A 1 93 ? 11.682 15.181 -10.089 1.00 72.50 93 PHE A C 1
ATOM 710 O O . PHE A 1 93 ? 10.845 14.888 -9.231 1.00 72.50 93 PHE A O 1
ATOM 717 N N . LEU A 1 94 ? 11.619 16.341 -10.754 1.00 78.81 94 LEU A N 1
ATOM 718 C CA . LEU A 1 94 ? 10.568 17.336 -10.510 1.00 78.81 94 LEU A CA 1
ATOM 719 C C . LEU A 1 94 ? 9.175 16.807 -10.881 1.00 78.81 94 LEU A C 1
ATOM 721 O O . LEU A 1 94 ? 8.220 17.005 -10.125 1.00 78.81 94 LEU A O 1
ATOM 725 N N . LYS A 1 95 ? 9.053 16.110 -12.019 1.00 79.44 95 LYS A N 1
ATOM 726 C CA . LYS A 1 95 ? 7.809 15.450 -12.454 1.00 79.44 95 LYS A CA 1
ATOM 727 C C . LYS A 1 95 ? 7.377 14.381 -11.446 1.00 79.44 95 LYS A C 1
ATOM 729 O O . LYS A 1 95 ? 6.226 14.392 -11.015 1.00 79.44 95 LYS A O 1
ATOM 734 N N . LEU A 1 96 ? 8.303 13.525 -11.008 1.00 81.25 96 LEU A N 1
ATOM 735 C CA . LEU A 1 96 ? 8.042 12.489 -10.008 1.00 81.25 96 LEU A CA 1
ATOM 736 C C . LEU A 1 96 ? 7.560 13.091 -8.692 1.00 81.25 96 LEU A C 1
ATOM 738 O O . LEU A 1 96 ? 6.545 12.667 -8.158 1.00 81.25 96 LEU A O 1
ATOM 742 N N . THR A 1 97 ? 8.268 14.097 -8.182 1.00 76.69 97 THR A N 1
ATOM 743 C CA . THR A 1 97 ? 7.962 14.720 -6.888 1.00 76.69 97 THR A CA 1
ATOM 744 C C . THR A 1 97 ? 6.562 15.330 -6.883 1.00 76.69 97 THR A C 1
ATOM 746 O O . THR A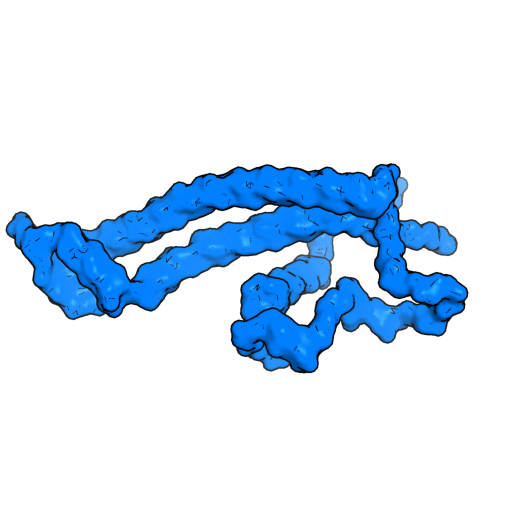 1 97 ? 5.815 15.163 -5.917 1.00 76.69 97 THR A O 1
ATOM 749 N N . ARG A 1 98 ? 6.164 15.988 -7.981 1.00 88.00 98 ARG A N 1
ATOM 750 C CA . ARG A 1 98 ? 4.798 16.505 -8.152 1.00 88.00 98 ARG A CA 1
ATOM 751 C C . ARG A 1 98 ? 3.760 15.385 -8.159 1.00 88.00 98 ARG A C 1
ATOM 753 O O . ARG A 1 98 ? 2.764 15.490 -7.446 1.00 88.00 98 ARG A O 1
ATOM 760 N N . GLU A 1 99 ? 3.996 14.310 -8.911 1.00 87.88 99 GLU A N 1
ATOM 761 C CA . GLU A 1 99 ? 3.064 13.177 -8.966 1.00 87.88 99 GLU A CA 1
ATOM 762 C C . GLU A 1 99 ? 2.944 12.448 -7.626 1.00 87.88 99 GLU A C 1
ATOM 764 O O . GLU A 1 99 ? 1.832 12.161 -7.185 1.00 87.88 99 GLU A O 1
ATOM 769 N N . LEU A 1 100 ? 4.058 12.208 -6.932 1.00 84.62 100 LEU A N 1
ATOM 770 C CA . LEU A 1 100 ? 4.050 11.603 -5.601 1.00 84.62 100 LEU A CA 1
ATOM 771 C C . LEU A 1 100 ? 3.287 12.472 -4.602 1.00 84.62 100 LEU A C 1
ATOM 773 O O . LEU A 1 100 ? 2.468 11.936 -3.863 1.00 84.62 100 LEU A O 1
ATOM 777 N N . SER A 1 101 ? 3.472 13.796 -4.647 1.00 89.44 101 SER A N 1
ATOM 778 C CA . SER A 1 101 ? 2.746 14.736 -3.781 1.00 89.44 101 SER A CA 1
ATOM 779 C C . SER A 1 101 ? 1.237 14.716 -4.055 1.00 89.44 101 SER A C 1
ATOM 781 O O . SER A 1 101 ? 0.425 14.706 -3.129 1.00 89.44 101 SER A O 1
ATOM 783 N N . ARG A 1 102 ? 0.838 14.662 -5.334 1.00 92.44 102 ARG A N 1
ATOM 784 C CA . ARG A 1 102 ? -0.570 14.538 -5.746 1.00 92.44 102 ARG A CA 1
ATOM 785 C C . ARG A 1 102 ? -1.183 13.225 -5.257 1.00 92.44 102 ARG A C 1
ATOM 787 O O . ARG A 1 102 ? -2.299 13.215 -4.734 1.00 92.44 102 ARG A O 1
ATOM 794 N N . LEU A 1 103 ? -0.462 12.119 -5.425 1.00 90.25 103 LEU A N 1
ATOM 795 C CA . LEU A 1 103 ? -0.894 10.803 -4.965 1.00 90.25 103 LEU A CA 1
ATOM 796 C C . LEU A 1 103 ? -0.929 10.729 -3.429 1.00 90.25 103 LEU A C 1
ATOM 798 O O . LEU A 1 103 ? -1.864 10.151 -2.886 1.00 90.25 103 LEU A O 1
ATOM 802 N N . ASP A 1 104 ? 0.015 11.350 -2.718 1.00 91.50 104 ASP A N 1
ATOM 803 C CA . ASP A 1 104 ? -0.004 11.466 -1.254 1.00 91.50 104 ASP A CA 1
ATOM 804 C C . ASP A 1 104 ? -1.270 12.156 -0.756 1.00 91.50 104 ASP A C 1
ATOM 806 O O . ASP A 1 104 ? -1.950 11.625 0.122 1.00 91.50 104 ASP A O 1
ATOM 810 N N . ALA A 1 105 ? -1.625 13.295 -1.355 1.00 92.12 105 ALA A N 1
ATOM 811 C CA . ALA A 1 105 ? -2.842 14.020 -1.009 1.00 92.12 105 ALA A CA 1
ATOM 812 C C . ALA A 1 105 ? -4.098 13.169 -1.265 1.00 92.12 105 ALA A C 1
ATOM 814 O O . ALA A 1 105 ? -4.959 13.049 -0.394 1.00 92.12 105 ALA A O 1
ATOM 815 N N . SER A 1 106 ? -4.175 12.517 -2.431 1.00 92.19 106 SER A N 1
ATOM 816 C CA . SER A 1 106 ? -5.318 11.674 -2.795 1.00 92.19 106 SER A CA 1
ATOM 817 C C . SER A 1 106 ? -5.451 10.428 -1.918 1.00 92.19 106 SER A C 1
ATOM 819 O O . SER A 1 106 ? -6.561 10.055 -1.556 1.00 92.19 106 SER A O 1
ATOM 821 N N . PHE A 1 107 ? -4.351 9.746 -1.595 1.00 91.56 107 PHE A N 1
ATOM 822 C CA . PHE A 1 107 ? -4.401 8.550 -0.754 1.00 91.56 107 PHE A CA 1
ATOM 823 C C . PHE A 1 107 ? -4.475 8.884 0.737 1.00 91.56 107 PHE A C 1
ATOM 825 O O . PHE A 1 107 ? -4.909 8.036 1.514 1.00 91.56 107 PHE A O 1
ATOM 832 N N . GLY A 1 108 ? -4.103 10.100 1.144 1.00 88.88 108 GLY A N 1
ATOM 833 C CA . GLY A 1 108 ? -4.303 10.601 2.500 1.00 88.88 108 GLY A CA 1
ATOM 834 C C . GLY A 1 108 ? -5.775 10.560 2.904 1.00 88.88 108 GLY A C 1
ATOM 835 O O . GLY A 1 108 ? -6.106 9.945 3.917 1.00 88.88 108 GLY A O 1
ATOM 836 N N . THR A 1 109 ? -6.659 11.110 2.065 1.00 92.31 109 THR A N 1
ATOM 837 C CA . THR A 1 109 ? -8.112 11.109 2.311 1.00 92.31 109 THR A CA 1
ATOM 838 C C . THR A 1 109 ? -8.699 9.694 2.294 1.00 92.31 109 THR A C 1
ATOM 840 O O . THR A 1 109 ? -9.418 9.305 3.214 1.00 92.31 109 THR A O 1
ATOM 843 N N . ILE A 1 110 ? -8.304 8.866 1.321 1.00 92.38 110 ILE A N 1
ATOM 844 C CA . ILE A 1 110 ? -8.745 7.463 1.218 1.00 92.38 110 ILE A CA 1
ATOM 845 C C . ILE A 1 110 ? -8.342 6.661 2.465 1.00 92.38 110 ILE A C 1
ATOM 847 O O . ILE A 1 110 ? -9.107 5.829 2.955 1.00 92.38 110 ILE A O 1
ATOM 851 N N . LEU A 1 111 ? -7.136 6.884 2.998 1.00 91.38 111 LEU A N 1
ATOM 852 C CA . LEU A 1 111 ? -6.669 6.193 4.200 1.00 91.38 111 LEU A CA 1
ATOM 853 C C . LEU A 1 111 ? -7.430 6.633 5.449 1.00 91.38 111 LEU A C 1
ATOM 855 O O . LEU A 1 111 ? -7.744 5.777 6.280 1.00 91.38 111 LEU A O 1
ATOM 859 N N . THR A 1 112 ? -7.733 7.926 5.588 1.00 91.69 112 THR A N 1
ATOM 860 C CA . THR A 1 112 ? -8.559 8.415 6.700 1.00 91.69 112 THR A CA 1
ATOM 861 C C . THR A 1 112 ? -9.966 7.833 6.633 1.00 91.69 112 THR A C 1
ATOM 863 O O . THR A 1 112 ? -10.427 7.26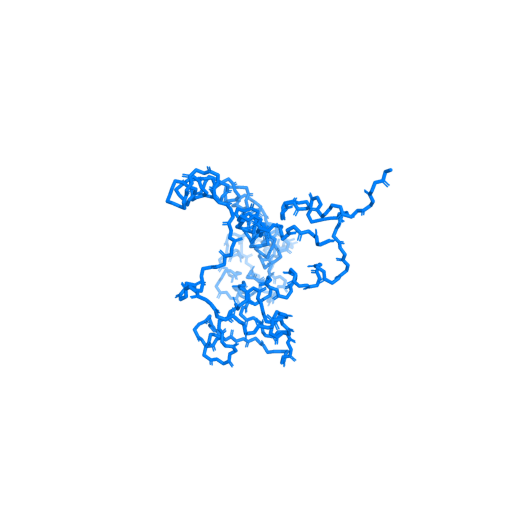5 7.619 1.00 91.69 112 THR A O 1
ATOM 866 N N . GLU A 1 113 ? -10.591 7.826 5.453 1.00 92.81 113 GLU A N 1
ATOM 867 C CA . GLU A 1 113 ? -11.925 7.254 5.244 1.00 92.81 113 GLU A CA 1
ATOM 868 C C . GLU A 1 113 ? -11.966 5.752 5.538 1.00 92.81 113 GLU A C 1
ATOM 870 O O . GLU A 1 113 ? -12.857 5.282 6.244 1.00 92.81 113 GLU A O 1
ATOM 875 N N . ALA A 1 114 ? -10.980 4.987 5.057 1.00 91.75 114 ALA A N 1
ATOM 876 C CA . ALA A 1 114 ? -10.892 3.553 5.325 1.00 91.75 114 ALA A CA 1
ATOM 877 C C . ALA A 1 114 ? -10.716 3.253 6.824 1.00 91.75 114 ALA A C 1
ATOM 879 O O . ALA A 1 114 ? -11.287 2.290 7.340 1.00 91.75 114 ALA A O 1
ATOM 880 N N . THR A 1 115 ? -9.945 4.083 7.531 1.00 91.19 115 THR A N 1
ATOM 881 C CA . THR A 1 115 ? -9.712 3.933 8.974 1.00 91.19 115 THR A CA 1
ATOM 882 C C . THR A 1 115 ? -10.966 4.310 9.771 1.00 91.19 115 THR A C 1
ATOM 884 O O . THR A 1 115 ? -11.372 3.573 10.667 1.00 91.19 115 THR A O 1
ATOM 887 N N . ASP A 1 116 ? -11.656 5.390 9.400 1.00 91.94 116 ASP A N 1
ATOM 888 C CA . ASP A 1 116 ? -12.918 5.786 10.031 1.00 91.94 116 ASP A CA 1
ATOM 889 C C . ASP A 1 116 ? -14.052 4.790 9.764 1.00 91.94 116 ASP A C 1
ATOM 891 O O . ASP A 1 116 ? -14.816 4.472 10.679 1.00 91.94 116 ASP A O 1
ATOM 895 N N . ALA A 1 117 ? -14.140 4.240 8.550 1.00 92.06 117 ALA A N 1
ATOM 896 C CA . ALA A 1 117 ? -15.064 3.156 8.229 1.00 92.06 117 ALA A CA 1
ATOM 897 C C . ALA A 1 117 ? -14.780 1.909 9.081 1.00 92.06 117 ALA A C 1
ATOM 899 O O . ALA A 1 117 ? -15.712 1.285 9.591 1.00 92.06 117 ALA A O 1
ATOM 900 N N . PHE A 1 118 ? -13.501 1.586 9.305 1.00 93.00 118 PHE A N 1
ATOM 901 C CA . PHE A 1 118 ? -13.103 0.493 10.189 1.00 93.00 118 PHE A CA 1
ATOM 902 C C . PHE A 1 118 ? -13.540 0.737 11.640 1.00 93.00 118 PHE A C 1
ATOM 904 O O . PHE A 1 118 ? -14.090 -0.172 12.262 1.00 93.00 118 PHE A O 1
ATOM 911 N N . TYR A 1 119 ? -13.364 1.946 12.185 1.00 92.81 119 TYR A N 1
ATOM 912 C CA . TYR A 1 119 ? -13.834 2.250 13.543 1.00 92.81 119 TYR A CA 1
ATOM 913 C C . TYR A 1 119 ? -15.355 2.177 13.664 1.00 92.81 119 TYR A C 1
ATOM 915 O O . TYR A 1 119 ? -15.848 1.609 14.634 1.00 92.81 119 TYR A O 1
ATOM 923 N N . LYS A 1 120 ? -16.095 2.705 12.680 1.00 91.44 120 LYS A N 1
ATOM 924 C CA . LYS A 1 120 ? -17.565 2.644 12.665 1.00 91.44 120 LYS A CA 1
ATOM 925 C C . LYS A 1 120 ? -18.067 1.200 12.635 1.00 91.44 120 LYS A C 1
ATOM 927 O O . LYS A 1 120 ? -18.941 0.849 13.415 1.00 91.44 120 LYS A O 1
ATOM 932 N N . ALA A 1 121 ? -17.468 0.345 11.807 1.00 92.25 121 ALA A N 1
ATOM 933 C CA . ALA A 1 121 ? -17.828 -1.071 11.741 1.00 92.25 121 ALA A CA 1
ATOM 934 C C . ALA A 1 121 ? -17.528 -1.840 13.044 1.00 92.25 121 ALA A C 1
ATOM 936 O O . ALA A 1 121 ? -18.167 -2.848 13.328 1.00 92.25 121 ALA A O 1
ATOM 937 N N . ASN A 1 122 ? -16.561 -1.370 13.841 1.00 92.12 122 ASN A N 1
ATOM 938 C CA . ASN A 1 122 ? -16.127 -2.014 15.084 1.00 92.12 122 ASN A CA 1
ATOM 939 C C . ASN A 1 122 ? -16.585 -1.275 16.357 1.00 92.12 122 ASN A C 1
ATOM 941 O O . ASN A 1 122 ? -16.053 -1.524 17.442 1.00 92.12 122 ASN A O 1
ATOM 945 N N . CYS A 1 123 ? -17.569 -0.384 16.242 1.00 92.81 123 CYS A N 1
ATOM 946 C CA . CYS A 1 123 ? -18.191 0.315 17.359 1.00 92.81 123 CYS A CA 1
ATOM 947 C C . CYS A 1 123 ? -19.710 0.161 17.252 1.00 92.81 123 CYS A C 1
ATOM 949 O O . CYS A 1 123 ? -20.371 0.950 16.584 1.00 92.81 123 CYS A O 1
ATOM 951 N N . VAL A 1 124 ? -20.253 -0.873 17.897 1.00 91.88 124 VAL A N 1
ATOM 952 C CA . VAL A 1 124 ? -21.688 -1.187 17.859 1.00 91.88 124 VAL A CA 1
ATOM 953 C C . VAL A 1 124 ? -22.364 -0.575 19.079 1.00 91.88 124 VAL A C 1
ATOM 955 O O . VAL A 1 124 ? -21.932 -0.823 20.202 1.00 91.88 124 VAL A O 1
ATOM 958 N N . GLU A 1 125 ? -23.402 0.228 18.873 1.00 92.88 125 GLU A N 1
ATOM 959 C CA . GLU A 1 125 ? -24.257 0.722 19.955 1.00 92.88 125 GLU A CA 1
ATOM 960 C C . GLU A 1 125 ? -25.333 -0.330 20.253 1.00 92.88 125 GLU A C 1
ATOM 962 O O . GLU A 1 125 ? -26.116 -0.676 19.371 1.00 92.88 125 GLU A O 1
ATOM 967 N N . GLU A 1 126 ? -25.327 -0.887 21.466 1.00 89.00 126 GLU A N 1
ATOM 968 C CA . GLU A 1 126 ? -26.341 -1.866 21.896 1.00 89.00 126 GLU A CA 1
ATOM 969 C C . GLU A 1 126 ? -27.513 -1.164 22.600 1.00 89.00 126 GLU A C 1
ATOM 971 O O . GLU A 1 126 ? -28.673 -1.470 22.342 1.00 89.00 126 GLU A O 1
ATOM 976 N N . GLU A 1 127 ? -27.211 -0.188 23.458 1.00 88.00 127 GLU A N 1
ATOM 977 C CA . GLU A 1 127 ? -28.184 0.666 24.147 1.00 88.00 127 GLU A CA 1
ATOM 978 C C . GLU A 1 127 ? -27.608 2.082 24.284 1.00 88.00 127 GLU A C 1
ATOM 980 O O . GLU A 1 127 ? -26.398 2.284 24.146 1.00 88.00 127 GLU A O 1
ATOM 985 N N . ALA A 1 128 ? -28.450 3.061 24.628 1.00 87.50 128 ALA A N 1
ATOM 986 C CA . ALA A 1 128 ? -28.006 4.434 24.854 1.00 87.50 128 ALA A CA 1
ATOM 987 C C . ALA A 1 128 ? -26.859 4.486 25.885 1.00 87.50 128 ALA A C 1
ATOM 989 O O . ALA A 1 128 ? -27.001 4.037 27.025 1.00 87.50 128 ALA A O 1
ATOM 990 N N . ASN A 1 129 ? -25.721 5.063 25.483 1.00 87.19 129 ASN A N 1
ATOM 991 C CA . ASN A 1 129 ? -24.476 5.124 26.268 1.00 87.19 129 ASN A CA 1
ATOM 992 C C . ASN A 1 129 ? -23.828 3.757 26.567 1.00 87.19 129 ASN A C 1
ATOM 994 O O . ASN A 1 129 ? -23.081 3.623 27.541 1.00 87.19 129 ASN A O 1
ATOM 998 N N . LYS A 1 130 ? -24.094 2.731 25.750 1.00 91.88 130 LYS A N 1
ATOM 999 C CA . LYS A 1 130 ? -23.426 1.425 25.817 1.00 91.88 130 LYS A CA 1
ATOM 1000 C C . LYS A 1 130 ? -22.943 1.008 24.431 1.00 91.88 130 LYS A C 1
ATOM 1002 O O . LYS A 1 130 ? -23.710 0.581 23.571 1.00 91.88 130 LYS A O 1
ATOM 1007 N N . TYR A 1 131 ? -21.630 1.091 24.250 1.00 93.12 131 TYR A N 1
ATOM 1008 C CA . TYR A 1 131 ? -20.937 0.751 23.014 1.00 93.12 131 TYR A CA 1
ATOM 1009 C C . TYR A 1 131 ? -20.100 -0.504 23.202 1.00 93.12 131 TYR A C 1
ATOM 1011 O O . TYR A 1 131 ? -19.344 -0.613 24.167 1.00 93.12 131 TYR A O 1
ATOM 1019 N N . ARG A 1 132 ? -20.170 -1.434 22.258 1.00 92.06 132 ARG A N 1
ATOM 1020 C CA . ARG A 1 132 ? -19.428 -2.688 22.298 1.00 92.06 132 ARG A CA 1
ATOM 1021 C C . ARG A 1 132 ? -18.435 -2.787 21.151 1.00 92.06 132 ARG A C 1
ATOM 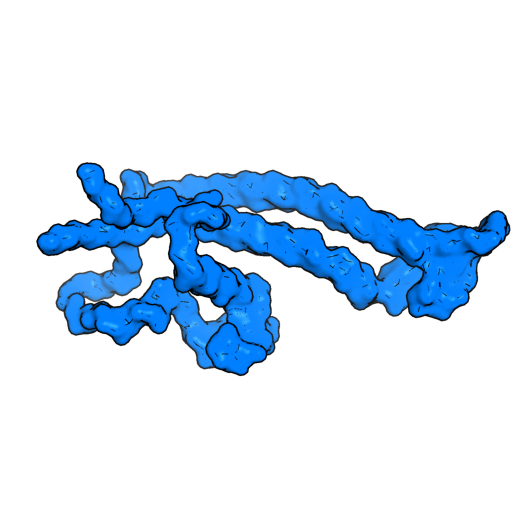1023 O O . ARG A 1 132 ? -18.741 -2.483 19.999 1.00 92.06 132 ARG A O 1
ATOM 1030 N N . CYS A 1 133 ? -17.233 -3.260 21.474 1.00 94.44 133 CYS A N 1
ATOM 1031 C CA . CYS A 1 133 ? -16.222 -3.609 20.483 1.00 94.44 133 CYS A CA 1
ATOM 1032 C C . CYS A 1 133 ? -16.371 -5.091 20.085 1.00 94.44 133 CYS A C 1
ATOM 1034 O O . CYS A 1 133 ? -16.108 -5.953 20.925 1.00 94.44 133 CYS A O 1
ATOM 1036 N N . PRO A 1 134 ? -16.706 -5.435 18.828 1.00 92.50 134 PRO A N 1
ATOM 1037 C CA . PRO A 1 134 ? -16.893 -6.824 18.403 1.00 92.50 134 PRO A CA 1
ATOM 1038 C C . PRO A 1 134 ? -15.581 -7.624 18.364 1.00 92.50 134 PRO A C 1
ATOM 1040 O O . PRO A 1 134 ? -15.606 -8.843 18.482 1.00 92.50 134 PRO A O 1
ATOM 1043 N N . LEU A 1 135 ? -14.424 -6.955 18.277 1.00 90.44 135 LEU A N 1
ATOM 1044 C CA . LEU A 1 135 ? -13.108 -7.611 18.264 1.00 90.44 135 LEU A CA 1
ATOM 1045 C C . LEU A 1 135 ? -12.710 -8.214 19.620 1.00 90.44 135 LEU A C 1
ATOM 1047 O O . LEU A 1 135 ? -11.868 -9.104 19.673 1.00 90.44 135 LEU A O 1
ATOM 1051 N N . SER A 1 136 ? -13.266 -7.701 20.721 1.00 88.94 136 SER A N 1
ATOM 1052 C CA . SER A 1 136 ? -12.923 -8.139 22.087 1.00 88.94 136 SER A CA 1
ATOM 1053 C C . SER A 1 136 ? -14.129 -8.414 22.980 1.00 88.94 136 SER A C 1
ATOM 1055 O O . SER A 1 136 ? -13.968 -8.935 24.078 1.00 88.94 136 SER A O 1
ATOM 1057 N N . GLY A 1 137 ? -15.329 -8.019 22.556 1.00 91.31 137 GLY A N 1
ATOM 1058 C CA . GLY A 1 137 ? -16.557 -8.089 23.340 1.00 91.31 137 GLY A CA 1
ATOM 1059 C C . GLY A 1 137 ? -16.677 -7.042 24.452 1.00 91.31 137 GLY A C 1
ATOM 1060 O O . GLY A 1 137 ? -17.703 -7.036 25.127 1.00 91.31 137 GLY A O 1
ATOM 1061 N N . LYS A 1 138 ? -15.678 -6.166 24.655 1.00 92.38 138 LYS A N 1
ATOM 1062 C CA . LYS A 1 138 ? -15.687 -5.163 25.734 1.00 92.38 138 LYS A CA 1
ATOM 1063 C C . LYS A 1 138 ? -16.740 -4.081 25.509 1.00 92.38 138 LYS A C 1
ATOM 1065 O O . LYS A 1 138 ? -16.896 -3.588 24.390 1.00 92.38 138 LYS A O 1
ATOM 1070 N N . LEU A 1 139 ? -17.396 -3.701 26.602 1.00 92.44 139 LEU A N 1
ATOM 1071 C CA . LEU A 1 139 ? -18.402 -2.646 26.675 1.00 92.44 139 LEU A CA 1
ATOM 1072 C C . LEU A 1 139 ? -17.786 -1.341 27.189 1.00 92.44 139 LEU A C 1
ATOM 1074 O O . LEU A 1 139 ? -16.938 -1.342 28.082 1.00 92.44 139 LEU A O 1
ATOM 1078 N N . PHE A 1 140 ? -18.246 -0.229 26.635 1.00 94.19 140 PHE A N 1
ATOM 1079 C CA . PHE A 1 140 ? -17.773 1.122 26.891 1.00 94.19 140 PHE A CA 1
ATOM 1080 C C . PHE A 1 140 ? -18.958 2.075 27.012 1.00 94.19 140 PHE A C 1
ATOM 1082 O O . PHE A 1 140 ? -20.015 1.840 26.434 1.00 94.19 140 PHE A O 1
ATOM 1089 N N . ARG A 1 141 ? -18.770 3.173 27.749 1.00 91.62 141 ARG A N 1
ATOM 1090 C CA . ARG A 1 141 ? -19.812 4.196 27.932 1.00 91.62 141 ARG A CA 1
ATOM 1091 C C . ARG A 1 141 ? -19.888 5.208 26.787 1.00 91.62 141 ARG A C 1
ATOM 1093 O O . ARG A 1 141 ? -20.940 5.783 26.549 1.00 91.62 141 ARG A O 1
ATOM 1100 N N . GLU A 1 142 ? -18.789 5.397 26.055 1.00 91.31 142 GLU A N 1
ATOM 1101 C CA . GLU A 1 142 ? -18.704 6.347 24.940 1.00 91.31 142 GLU A CA 1
ATOM 1102 C C . GLU A 1 142 ? -17.929 5.746 23.762 1.00 91.31 142 GLU A C 1
ATOM 1104 O O . GLU A 1 142 ? -16.936 5.033 23.954 1.00 91.31 142 GLU A O 1
ATOM 1109 N N . ALA A 1 143 ? -18.316 6.113 22.538 1.00 90.62 143 ALA A N 1
ATOM 1110 C CA . ALA A 1 143 ? -17.650 5.685 21.306 1.00 90.62 143 ALA A CA 1
ATOM 1111 C C . ALA A 1 143 ? -16.166 6.108 21.237 1.00 90.62 143 ALA A C 1
ATOM 1113 O O . ALA A 1 143 ? -15.329 5.395 20.677 1.00 90.62 143 ALA A O 1
ATOM 1114 N N . GLY A 1 144 ? -15.800 7.238 21.855 1.00 92.25 144 GLY A N 1
ATOM 1115 C CA . GLY A 1 144 ? -14.410 7.707 21.919 1.00 92.25 144 GLY A CA 1
ATOM 1116 C C . GLY A 1 144 ? -13.476 6.736 22.653 1.00 92.25 144 GLY A C 1
ATOM 1117 O O . GLY A 1 144 ? -12.326 6.549 22.242 1.00 92.25 144 GLY A O 1
ATOM 1118 N N . PHE A 1 145 ? -13.973 6.055 23.693 1.00 93.94 145 PHE A N 1
ATOM 1119 C CA . PHE A 1 145 ? -13.208 5.024 24.401 1.00 93.94 145 PHE A CA 1
ATOM 1120 C C . PHE A 1 145 ? -13.030 3.760 23.562 1.00 93.94 145 PHE A C 1
ATOM 1122 O O . PHE A 1 145 ? -11.970 3.139 23.632 1.00 93.94 145 PHE A O 1
ATOM 1129 N N . VAL A 1 146 ? -14.012 3.417 22.721 1.00 93.31 146 VAL A N 1
ATOM 1130 C CA . VAL A 1 146 ? -13.904 2.293 21.780 1.00 93.31 146 VAL A CA 1
ATOM 1131 C C . VAL A 1 146 ? -12.785 2.548 20.771 1.00 93.31 146 VAL A C 1
ATOM 1133 O O . VAL A 1 146 ? -11.953 1.669 20.559 1.00 93.31 146 VAL A O 1
ATOM 1136 N N . ARG A 1 147 ? -12.699 3.763 20.208 1.00 93.06 147 ARG A N 1
ATOM 1137 C CA . ARG A 1 147 ? -11.627 4.138 19.267 1.00 93.06 147 ARG A CA 1
ATOM 1138 C C . ARG A 1 147 ? -10.242 3.981 19.908 1.00 93.06 147 ARG A C 1
ATOM 1140 O O . ARG A 1 147 ? -9.416 3.229 19.397 1.00 93.06 147 ARG A O 1
ATOM 1147 N N . LYS A 1 148 ? -10.029 4.577 21.090 1.00 94.44 148 LYS A N 1
ATOM 1148 C CA . LYS A 1 148 ? -8.765 4.445 21.847 1.00 94.44 148 LYS A CA 1
ATOM 1149 C C . LYS A 1 148 ? -8.442 2.994 22.219 1.00 94.44 148 LYS A C 1
ATOM 1151 O O . LYS A 1 148 ? -7.275 2.606 22.258 1.00 94.44 148 LYS A O 1
ATOM 1156 N N . HIS A 1 149 ? -9.456 2.187 22.527 1.00 94.62 149 HIS A N 1
ATOM 1157 C CA . HIS A 1 149 ? -9.280 0.760 22.799 1.00 94.62 149 HIS A CA 1
ATOM 1158 C C . HIS A 1 149 ? -8.814 0.006 21.550 1.00 94.62 149 HIS A C 1
ATOM 1160 O O . HIS A 1 149 ? -7.858 -0.765 21.635 1.00 94.62 149 HIS A O 1
ATOM 1166 N N . ILE A 1 150 ? -9.435 0.256 20.394 1.00 94.19 150 ILE A N 1
ATOM 1167 C CA . ILE A 1 150 ? -9.045 -0.353 19.116 1.00 94.19 150 ILE A CA 1
ATOM 1168 C C . ILE A 1 150 ? -7.599 0.012 18.765 1.00 94.19 150 ILE A C 1
ATOM 1170 O O . ILE A 1 150 ? -6.828 -0.882 18.425 1.00 94.19 150 ILE A O 1
ATOM 1174 N N . ASP A 1 151 ? -7.196 1.269 18.936 1.00 93.25 151 ASP A N 1
ATOM 1175 C CA . ASP A 1 151 ? -5.831 1.708 18.621 1.00 93.25 151 ASP A CA 1
ATOM 1176 C C . ASP A 1 151 ? -4.776 1.033 19.499 1.00 93.25 151 ASP A C 1
ATOM 1178 O O . ASP A 1 151 ? -3.738 0.593 19.008 1.00 93.25 151 ASP A O 1
ATOM 1182 N N . ASN A 1 152 ? -5.056 0.885 20.795 1.00 94.31 152 ASN A N 1
ATOM 1183 C CA . ASN A 1 152 ? -4.088 0.335 21.742 1.00 94.31 152 ASN A CA 1
ATOM 1184 C C . ASN A 1 152 ? -4.072 -1.199 21.788 1.00 94.31 152 ASN A C 1
ATOM 1186 O O . ASN A 1 152 ? -3.038 -1.792 22.093 1.00 94.31 152 ASN A O 1
ATOM 1190 N N . LYS A 1 153 ? -5.216 -1.858 21.566 1.00 94.50 153 LYS A N 1
ATOM 1191 C CA . LYS A 1 153 ? -5.361 -3.318 21.735 1.00 94.50 153 LYS A CA 1
ATOM 1192 C C . LYS A 1 153 ? -5.540 -4.076 20.427 1.00 94.50 153 LYS A C 1
ATOM 1194 O O . LYS A 1 153 ? -5.246 -5.266 20.384 1.00 94.50 153 LYS A O 1
ATOM 1199 N N . HIS A 1 154 ? -5.985 -3.407 19.371 1.00 94.06 154 HIS A N 1
ATOM 1200 C CA . HIS A 1 154 ? -6.251 -4.005 18.064 1.00 94.06 154 HIS A CA 1
ATOM 1201 C C . HIS A 1 154 ? -5.494 -3.286 16.935 1.00 94.06 154 HIS A C 1
ATOM 1203 O O . HIS A 1 154 ? -5.931 -3.307 15.784 1.00 94.06 154 HIS A O 1
ATOM 1209 N N . SER A 1 155 ? -4.325 -2.707 17.236 1.00 91.88 155 SER A N 1
ATOM 1210 C CA . SER A 1 155 ? -3.460 -2.021 16.264 1.00 91.88 155 SER A CA 1
ATOM 1211 C C . SER A 1 155 ? -3.139 -2.882 15.037 1.00 91.88 155 SER A C 1
ATOM 1213 O O . SER A 1 155 ? -3.179 -2.396 13.908 1.00 91.88 155 SER A O 1
ATOM 1215 N N . ALA A 1 156 ? -2.914 -4.186 15.231 1.00 92.19 156 ALA A N 1
ATOM 1216 C CA . ALA A 1 156 ? -2.693 -5.135 14.139 1.00 92.19 156 ALA A CA 1
ATOM 1217 C C . ALA A 1 156 ? -3.912 -5.263 13.202 1.00 92.19 156 ALA A C 1
ATOM 1219 O O . ALA A 1 156 ? -3.756 -5.373 11.985 1.00 92.19 156 ALA A O 1
ATOM 1220 N N . ALA A 1 157 ? -5.134 -5.209 13.742 1.00 91.50 157 ALA A N 1
ATOM 1221 C CA . ALA A 1 157 ? -6.357 -5.264 12.944 1.00 91.50 157 ALA A CA 1
ATOM 1222 C C . ALA A 1 157 ? -6.571 -3.962 12.154 1.00 91.50 157 ALA A C 1
ATOM 1224 O O . ALA A 1 157 ? -6.924 -4.015 10.976 1.00 91.50 157 ALA A O 1
ATOM 1225 N N . VAL A 1 158 ? -6.269 -2.809 12.762 1.00 91.50 158 VAL A N 1
ATOM 1226 C CA . VAL A 1 158 ? -6.275 -1.504 12.077 1.00 91.50 158 VAL A CA 1
ATOM 1227 C C . VAL A 1 158 ? -5.249 -1.487 10.940 1.00 91.50 158 VAL A C 1
ATOM 1229 O O . VAL A 1 158 ? -5.571 -1.088 9.820 1.00 91.50 158 VAL A O 1
ATOM 1232 N N . ALA A 1 159 ? -4.031 -1.985 11.182 1.00 90.50 159 ALA A N 1
ATOM 1233 C CA . ALA A 1 159 ? -2.996 -2.102 10.157 1.00 90.50 159 ALA A CA 1
ATOM 1234 C C . ALA A 1 159 ? -3.456 -2.981 8.982 1.00 90.50 159 ALA A C 1
ATOM 1236 O O . ALA A 1 159 ? -3.297 -2.598 7.822 1.00 90.50 159 ALA A O 1
ATOM 1237 N N . LYS A 1 160 ? -4.115 -4.113 9.266 1.00 89.75 160 LYS A N 1
ATOM 1238 C CA . LYS A 1 160 ? -4.697 -4.988 8.237 1.00 89.75 160 LYS A CA 1
ATOM 1239 C C . LYS A 1 160 ? -5.808 -4.293 7.440 1.00 89.75 160 LYS A C 1
ATOM 1241 O O . LYS A 1 160 ? -5.853 -4.442 6.221 1.00 89.75 160 LYS A O 1
ATOM 1246 N N . GLY A 1 161 ? -6.660 -3.499 8.093 1.00 88.62 161 GLY A N 1
ATOM 1247 C CA . GLY A 1 161 ? -7.686 -2.687 7.423 1.00 88.62 161 GLY A CA 1
ATOM 1248 C C . GLY A 1 161 ? -7.095 -1.643 6.467 1.00 88.62 161 GLY A C 1
ATOM 1249 O O . GLY A 1 161 ? -7.614 -1.428 5.372 1.00 88.62 161 GLY A O 1
ATOM 1250 N N . ARG A 1 162 ? -5.949 -1.056 6.833 1.00 90.44 162 ARG A N 1
ATOM 1251 C CA . ARG A 1 162 ? -5.219 -0.071 6.014 1.00 90.44 162 ARG A CA 1
ATOM 1252 C C . ARG A 1 162 ? -4.339 -0.698 4.928 1.00 90.44 162 ARG A C 1
ATOM 1254 O O . ARG A 1 162 ? -3.931 0.004 4.005 1.00 90.44 162 ARG A O 1
ATOM 1261 N N . ALA A 1 163 ? -4.065 -2.001 4.993 1.00 89.62 163 ALA A N 1
ATOM 1262 C CA . ALA A 1 163 ? -3.135 -2.672 4.086 1.00 89.62 163 ALA A CA 1
ATOM 1263 C C . ALA A 1 163 ? -3.569 -2.601 2.613 1.00 89.62 163 ALA A C 1
ATOM 1265 O O . ALA A 1 163 ? -2.745 -2.342 1.741 1.00 89.62 163 ALA A O 1
ATOM 1266 N N . LYS A 1 164 ? -4.865 -2.776 2.322 1.00 89.12 164 LYS A N 1
ATOM 1267 C CA . LYS A 1 164 ? -5.395 -2.733 0.948 1.00 89.12 164 LYS A CA 1
ATOM 1268 C C . LYS A 1 164 ? -5.225 -1.355 0.277 1.00 89.12 164 LYS A C 1
ATOM 1270 O O . LYS A 1 164 ? -4.645 -1.311 -0.809 1.00 89.12 164 LYS A O 1
ATOM 1275 N N . PRO A 1 165 ? -5.685 -0.233 0.870 1.00 91.38 165 PRO A N 1
ATOM 1276 C CA . PRO A 1 165 ? -5.462 1.088 0.280 1.00 91.38 165 PRO A CA 1
ATOM 1277 C C . PRO A 1 165 ? -3.976 1.479 0.237 1.00 91.38 165 PRO A C 1
ATOM 1279 O O . PRO A 1 165 ? -3.552 2.079 -0.748 1.00 91.38 165 PRO A O 1
ATOM 1282 N N . LEU A 1 166 ? -3.167 1.087 1.233 1.00 90.19 166 LEU A N 1
ATOM 1283 C CA . LEU A 1 166 ? -1.712 1.302 1.205 1.00 90.19 166 LEU A CA 1
ATOM 1284 C C . LEU A 1 166 ? -1.031 0.550 0.056 1.00 90.19 166 LEU A C 1
ATOM 1286 O O . LEU A 1 166 ? -0.228 1.137 -0.662 1.00 90.19 166 LEU A O 1
ATOM 1290 N N . GLY A 1 167 ? -1.376 -0.721 -0.164 1.00 89.12 167 GLY A N 1
ATOM 1291 C CA . GLY A 1 167 ? -0.839 -1.503 -1.280 1.00 89.12 167 GLY A CA 1
ATOM 1292 C C . GLY A 1 167 ? -1.135 -0.847 -2.628 1.00 89.12 167 GLY A C 1
ATOM 1293 O O . GLY A 1 167 ? -0.243 -0.720 -3.466 1.00 89.12 167 GLY A O 1
ATOM 1294 N N . ARG A 1 168 ? -2.359 -0.326 -2.800 1.00 90.81 168 ARG A N 1
ATOM 1295 C CA . ARG A 1 168 ? -2.733 0.438 -3.998 1.00 90.81 168 ARG A CA 1
ATOM 1296 C C . ARG A 1 168 ? -1.889 1.706 -4.153 1.00 90.81 168 ARG A C 1
ATOM 1298 O O . ARG A 1 168 ? -1.383 1.944 -5.242 1.00 90.81 168 ARG A O 1
ATOM 1305 N N . LYS A 1 169 ? -1.679 2.473 -3.078 1.00 91.44 169 LYS A N 1
ATOM 1306 C CA . LYS A 1 169 ? -0.809 3.661 -3.088 1.00 91.44 169 LYS A CA 1
ATOM 1307 C C . LYS A 1 169 ? 0.606 3.322 -3.570 1.00 91.44 169 LYS A C 1
ATOM 1309 O O . LYS A 1 169 ? 1.128 3.983 -4.462 1.00 91.44 169 LYS A O 1
ATOM 1314 N N . TYR A 1 170 ? 1.213 2.273 -3.016 1.00 89.38 170 TYR A N 1
ATOM 1315 C CA . TYR A 1 170 ? 2.572 1.874 -3.390 1.00 89.38 170 TYR A CA 1
ATOM 1316 C C . TYR A 1 170 ? 2.672 1.330 -4.815 1.00 89.38 170 TYR A C 1
ATOM 1318 O O . TYR A 1 170 ? 3.700 1.511 -5.465 1.00 89.38 170 TYR A O 1
ATOM 1326 N N . LEU A 1 171 ? 1.614 0.694 -5.325 1.00 88.19 171 LEU A N 1
ATOM 1327 C CA . LEU A 1 171 ? 1.550 0.298 -6.729 1.00 88.19 171 LEU A CA 1
ATOM 1328 C C . LEU A 1 171 ? 1.552 1.520 -7.657 1.00 88.19 171 LEU A C 1
ATOM 1330 O O . LEU A 1 171 ? 2.349 1.565 -8.588 1.00 88.19 171 LEU A O 1
ATOM 1334 N N . GLU A 1 172 ? 0.728 2.530 -7.377 1.00 89.12 172 GLU A N 1
ATOM 1335 C CA . GLU A 1 172 ? 0.702 3.771 -8.167 1.00 89.12 172 GLU A CA 1
ATOM 1336 C C . GLU A 1 172 ? 2.059 4.494 -8.128 1.00 89.12 172 GLU A C 1
ATOM 1338 O O . GLU A 1 172 ? 2.534 4.987 -9.149 1.00 89.12 172 GLU A O 1
ATOM 1343 N N . TYR A 1 173 ? 2.738 4.492 -6.976 1.00 86.94 173 TYR A N 1
ATOM 1344 C CA . TYR A 1 173 ? 4.095 5.039 -6.853 1.00 86.94 173 TYR A CA 1
ATOM 1345 C C . TYR A 1 173 ? 5.088 4.304 -7.742 1.00 86.94 173 TYR A C 1
ATOM 1347 O O . TYR A 1 173 ? 5.870 4.930 -8.458 1.00 86.94 173 TYR A O 1
ATOM 1355 N N . PHE A 1 174 ? 5.051 2.974 -7.709 1.00 83.25 174 PHE A N 1
ATOM 1356 C CA . PHE A 1 174 ? 5.910 2.151 -8.543 1.00 83.25 174 PHE A CA 1
ATOM 1357 C C . PHE A 1 174 ? 5.678 2.435 -10.031 1.00 83.25 174 PHE A C 1
ATOM 1359 O O . PHE A 1 174 ? 6.644 2.612 -10.770 1.00 83.25 174 PHE A O 1
ATOM 1366 N N . LEU A 1 175 ? 4.418 2.545 -10.461 1.00 82.56 175 LEU A N 1
ATOM 1367 C CA . LEU A 1 175 ? 4.073 2.861 -11.848 1.00 82.56 175 LEU A CA 1
ATOM 1368 C C . LEU A 1 175 ? 4.536 4.265 -12.256 1.00 82.56 175 LEU A C 1
ATOM 1370 O O . LEU A 1 175 ? 5.071 4.427 -13.352 1.00 82.56 175 LEU A O 1
ATOM 1374 N N . ALA A 1 176 ? 4.401 5.261 -11.376 1.00 81.56 176 ALA A N 1
ATOM 1375 C CA . ALA A 1 176 ? 4.885 6.619 -11.626 1.00 81.56 176 ALA A CA 1
ATOM 1376 C C . ALA A 1 176 ? 6.412 6.663 -11.805 1.00 81.56 176 ALA A C 1
ATOM 1378 O O . ALA A 1 176 ? 6.912 7.311 -12.724 1.00 81.56 176 ALA A O 1
ATOM 1379 N N . ILE A 1 177 ? 7.157 5.926 -10.975 1.00 76.69 177 ILE A N 1
ATOM 1380 C CA . ILE A 1 177 ? 8.617 5.795 -11.100 1.00 76.69 177 ILE A CA 1
ATOM 1381 C C . ILE A 1 177 ? 8.978 5.059 -12.394 1.00 76.69 177 ILE A C 1
ATOM 1383 O O . ILE A 1 177 ? 9.850 5.501 -13.141 1.00 76.69 177 ILE A O 1
ATOM 1387 N N . ALA A 1 178 ? 8.292 3.953 -12.689 1.00 72.06 178 ALA A N 1
ATOM 1388 C CA . ALA A 1 178 ? 8.531 3.166 -13.890 1.00 72.06 178 ALA A CA 1
ATOM 1389 C C . ALA A 1 178 ? 8.301 4.000 -15.163 1.00 72.06 178 ALA A C 1
ATOM 1391 O O . ALA A 1 178 ? 9.133 3.972 -16.066 1.00 72.06 178 ALA A O 1
ATOM 1392 N N . ALA A 1 179 ? 7.244 4.816 -15.209 1.00 72.44 179 ALA A N 1
ATOM 1393 C CA . ALA A 1 179 ? 6.918 5.688 -16.341 1.00 72.44 179 ALA A CA 1
ATOM 1394 C C . ALA A 1 179 ? 8.001 6.728 -16.680 1.00 72.44 179 ALA A C 1
ATOM 1396 O O . ALA A 1 179 ? 8.067 7.180 -17.822 1.00 72.44 179 ALA A O 1
ATOM 1397 N N . LEU A 1 180 ? 8.848 7.092 -15.715 1.00 70.25 180 LEU A N 1
ATOM 1398 C CA . LEU A 1 180 ? 9.951 8.038 -15.905 1.00 70.25 180 LEU A CA 1
ATOM 1399 C C . LEU A 1 180 ? 11.259 7.361 -16.323 1.00 70.25 180 LEU A C 1
ATOM 1401 O O . LEU A 1 180 ? 12.246 8.045 -16.596 1.00 70.25 180 LEU A O 1
ATOM 1405 N N . THR A 1 181 ? 11.277 6.029 -16.395 1.00 64.88 181 THR A N 1
ATOM 1406 C CA . THR A 1 181 ? 12.440 5.293 -16.888 1.00 64.88 181 THR A CA 1
ATOM 1407 C C . THR A 1 181 ? 12.524 5.494 -18.404 1.00 64.88 181 THR A C 1
ATOM 1409 O O . THR A 1 181 ? 11.552 5.191 -19.104 1.00 64.88 181 THR A O 1
ATOM 1412 N N . PRO A 1 182 ? 13.639 6.026 -18.938 1.00 60.31 182 PRO A N 1
ATOM 1413 C CA . PRO A 1 182 ? 13.771 6.261 -20.369 1.00 60.31 182 PRO A CA 1
ATOM 1414 C C . PRO A 1 182 ? 13.652 4.936 -21.139 1.00 60.31 182 PRO A C 1
ATOM 1416 O O . PRO A 1 182 ? 14.104 3.896 -20.649 1.00 60.31 182 PRO A O 1
ATOM 1419 N N . PRO A 1 183 ? 13.049 4.940 -22.341 1.00 54.59 183 PRO A N 1
ATOM 1420 C CA . PRO A 1 183 ? 12.954 3.732 -23.142 1.00 54.59 183 PRO A CA 1
ATOM 1421 C C . PRO A 1 183 ? 14.362 3.241 -23.523 1.00 54.59 183 PRO A C 1
ATOM 1423 O O . PRO A 1 183 ? 15.253 4.061 -23.787 1.00 54.59 183 PRO A O 1
ATOM 1426 N N . PRO A 1 184 ? 14.587 1.917 -23.576 1.00 53.91 184 PRO A N 1
ATOM 1427 C CA . PRO A 1 184 ? 15.847 1.380 -24.074 1.00 53.91 184 PRO A CA 1
ATOM 1428 C C . PRO A 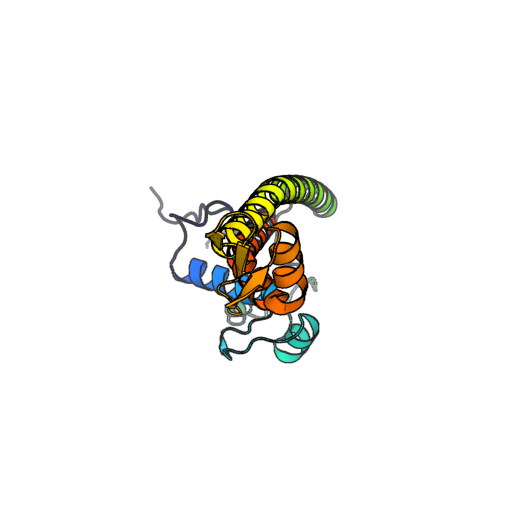1 184 ? 16.062 1.823 -25.528 1.00 53.91 184 PRO A C 1
ATOM 1430 O O . PRO A 1 184 ? 15.103 1.900 -26.304 1.00 53.91 184 PRO A O 1
ATOM 1433 N N . ARG A 1 185 ? 17.314 2.106 -25.924 1.00 51.19 185 ARG A N 1
ATOM 1434 C CA . ARG A 1 185 ? 17.645 2.353 -27.336 1.00 51.19 185 ARG A CA 1
ATOM 1435 C C . ARG A 1 185 ? 17.178 1.159 -28.164 1.00 51.19 185 ARG A C 1
ATOM 1437 O O . ARG A 1 185 ? 17.623 0.031 -27.952 1.00 51.19 185 ARG A O 1
ATOM 1444 N N . GLN A 1 186 ? 16.296 1.417 -29.124 1.00 50.41 186 GLN A N 1
ATOM 1445 C CA . GLN A 1 186 ? 15.926 0.417 -30.115 1.00 50.41 186 GLN A CA 1
ATOM 1446 C C . GLN A 1 186 ? 17.166 0.151 -30.973 1.00 50.41 186 GLN A C 1
ATOM 1448 O O . GLN A 1 186 ? 17.666 1.065 -31.630 1.00 50.41 186 GLN A O 1
ATOM 1453 N N . ARG A 1 187 ? 17.706 -1.075 -30.932 1.00 44.19 187 ARG A N 1
ATOM 1454 C CA . ARG A 1 187 ? 18.740 -1.467 -31.897 1.00 44.19 187 ARG A CA 1
ATOM 1455 C C . ARG A 1 187 ? 18.119 -1.386 -33.297 1.00 44.19 187 ARG A C 1
ATOM 1457 O O . ARG A 1 187 ? 16.995 -1.873 -33.461 1.00 44.19 187 ARG A O 1
ATOM 1464 N N . PRO A 1 188 ? 18.812 -0.814 -34.296 1.00 40.34 188 PRO A N 1
ATOM 1465 C CA . PRO A 1 188 ? 18.418 -0.996 -35.686 1.00 40.34 188 PRO A CA 1
ATOM 1466 C C . PRO A 1 188 ? 18.293 -2.502 -35.949 1.00 40.34 188 PRO A C 1
ATOM 1468 O O . PRO A 1 188 ? 19.208 -3.255 -35.603 1.00 40.34 188 PRO A O 1
ATOM 1471 N N . ARG A 1 189 ? 17.153 -2.961 -36.482 1.00 40.03 189 ARG A N 1
ATOM 1472 C CA . ARG A 1 189 ? 17.067 -4.344 -36.972 1.00 40.03 189 ARG A CA 1
ATOM 1473 C C . ARG A 1 189 ? 17.959 -4.462 -38.215 1.00 40.03 189 ARG A C 1
ATOM 1475 O O . ARG A 1 189 ? 17.896 -3.543 -39.034 1.00 40.03 189 ARG A O 1
ATOM 1482 N N . PRO A 1 190 ? 18.773 -5.526 -38.332 1.00 48.84 190 PRO A N 1
ATOM 1483 C CA . PRO A 1 190 ? 19.428 -5.862 -39.591 1.00 48.84 190 PRO A CA 1
ATOM 1484 C C . PRO A 1 190 ? 18.398 -6.171 -40.682 1.00 48.84 190 PRO A C 1
ATOM 1486 O O . PRO A 1 190 ? 17.282 -6.633 -40.334 1.00 48.84 190 PRO A O 1
#

Organism: NCBI:txid33657

Sequence (190 aa):
EMPGTCKAALGKVGAGCGHEERLQLLVHYLRRVYCFDYPSGRLLPSQGEQLFTCGEVQPSAQLSFFDSREADGCFALPFHFPSGPTEFAAEAFLKLTRELSRLDASFGTILTEATDAFYKANCVEEEANKYRCPLSGKLFREAGFVRKHIDNKHSAAVAKGRAKPLGRKYLEYFLAIAALTPPPRQRPRP

InterPro domains:
  IPR007042 SERRATE/Ars2 , C-terminal [PF04959] (113-176)
  IPR039727 SERRATE/Ars2 [PTHR13165] (113-162)

Radius of gyration: 23.78 Å; chains: 1; bounding box: 63×36×70 Å

Secondary structure (DSSP, 8-state):
---------TT-TTTSS-HHHHHHHHHHHHHHHS-EETTTTEE-S-HHHHHHHH----TTTTTTTS----SSS-----B--TT-HHHHHHHHHHHHHHHHHHHHHHHHHHHHHHHHHHHHHT-EEEETTEEE-TTT--EESSHHHHHHHHHHH-HHHHHHHHHHHHHHHHHHHHHHHHHTSPPBP-PPP-